Protein AF-A0A914VS41-F1 (afdb_monomer_lite)

Secondary structure (DSSP, 8-state):
-----------------------TTBTTTBEEEEESTT--TTTT-SEEEEEEEEETTEEEEEEEEEPPSS--SEEEEEEEEESSSSSSSEEEEEEEEE--TTSSSPPPEEEEEEEETTTEEEE----HHHHHHHEEEEEEEEETTEEEEEEEEESS-SS--TT---SSS-BEEEEEEEEEETTEEPPPP--TTSTTSPEEBSS-B-GGGGGGS-----B-------PPPPPPP-------PPPPPP---------PPPPPPPPPPP-----------------------------------HHHHHHHHHHHTT-

Organism: NCBI:txid2011161

InterPro domains:
  IPR005018 DOMON domain [PF03351] (45-178)
  IPR005018 DOMON domain [PS50836] (45-178)
  IPR042789 DOMON domain-containing protein FRRS1L [PTHR46902] (19-201)

pLDDT: mean 72.4, std 24.64, range [29.34, 98.62]

Structure (mmCIF, N/CA/C/O backbone):
data_AF-A0A914VS41-F1
#
_entry.id   AF-A0A914VS41-F1
#
loop_
_atom_site.group_PDB
_atom_site.id
_atom_site.type_symbol
_atom_site.label_atom_id
_atom_site.label_alt_id
_atom_site.label_comp_id
_atom_site.label_asym_id
_atom_site.label_entity_id
_atom_site.label_seq_id
_atom_site.pdbx_PDB_ins_code
_atom_site.Cartn_x
_atom_site.Cartn_y
_atom_site.Cartn_z
_atom_site.occupancy
_atom_site.B_iso_or_equiv
_atom_site.auth_seq_id
_atom_site.auth_comp_id
_atom_site.auth_asym_id
_atom_site.auth_atom_id
_atom_site.pdbx_PDB_model_num
ATOM 1 N N . MET A 1 1 ? 54.607 -7.786 30.847 1.00 42.12 1 MET A N 1
ATOM 2 C CA . MET A 1 1 ? 53.584 -8.618 30.174 1.00 42.12 1 MET A CA 1
ATOM 3 C C . MET A 1 1 ? 52.226 -7.984 30.436 1.00 42.12 1 MET A C 1
ATOM 5 O O . MET A 1 1 ? 51.576 -8.317 31.411 1.00 42.12 1 MET A O 1
ATOM 9 N N . TRP A 1 2 ? 51.859 -6.990 29.626 1.00 44.28 2 TRP A N 1
ATOM 10 C CA . TRP A 1 2 ? 50.607 -6.241 29.743 1.00 44.28 2 TRP A CA 1
ATOM 11 C C . TRP A 1 2 ? 49.795 -6.533 28.488 1.00 44.28 2 TRP A C 1
ATOM 13 O O . TRP A 1 2 ? 50.044 -5.976 27.424 1.00 44.28 2 TRP A O 1
ATOM 23 N N . ARG A 1 3 ? 48.921 -7.526 28.577 1.00 49.56 3 ARG A N 1
ATOM 24 C CA . ARG A 1 3 ? 47.961 -7.886 27.535 1.00 49.56 3 ARG A CA 1
ATOM 25 C C . ARG A 1 3 ? 46.796 -8.498 28.273 1.00 49.56 3 ARG A C 1
ATOM 27 O O . ARG A 1 3 ? 47.017 -9.556 28.824 1.00 49.56 3 ARG A O 1
ATOM 34 N N . PHE A 1 4 ? 45.666 -7.807 28.368 1.00 51.28 4 PHE A N 1
ATOM 35 C CA . PHE A 1 4 ? 44.308 -8.361 28.513 1.00 51.28 4 PHE A CA 1
ATOM 36 C C . PHE A 1 4 ? 43.335 -7.224 28.842 1.00 51.28 4 PHE A C 1
ATOM 38 O O . PHE A 1 4 ? 42.762 -7.197 29.916 1.00 51.28 4 PHE A O 1
ATOM 45 N N . LEU A 1 5 ? 43.161 -6.269 27.928 1.00 51.00 5 LEU A N 1
ATOM 46 C CA . LEU A 1 5 ? 41.981 -5.395 27.903 1.00 51.00 5 LEU A CA 1
ATOM 47 C C . LEU A 1 5 ? 41.692 -4.996 26.445 1.00 51.00 5 LEU A C 1
ATOM 49 O O . LEU A 1 5 ? 41.634 -3.824 26.100 1.00 51.00 5 LEU A O 1
ATOM 53 N N . PHE A 1 6 ? 41.532 -5.986 25.561 1.00 48.53 6 PHE A N 1
ATOM 54 C CA . PHE A 1 6 ? 40.744 -5.772 24.346 1.00 48.53 6 PHE A CA 1
ATOM 55 C C . PHE A 1 6 ? 39.286 -5.957 24.753 1.00 48.53 6 PHE A C 1
ATOM 57 O O . PHE A 1 6 ? 38.757 -7.066 24.749 1.00 48.53 6 PHE A O 1
ATOM 64 N N . SER A 1 7 ? 38.700 -4.859 25.233 1.00 54.09 7 SER A N 1
ATOM 65 C CA . SER A 1 7 ? 37.275 -4.752 25.509 1.00 54.09 7 SER A CA 1
ATOM 66 C C . SER A 1 7 ? 36.524 -5.126 24.238 1.00 54.09 7 SER A C 1
ATOM 68 O O . SER A 1 7 ? 36.673 -4.490 23.194 1.00 54.09 7 SER A O 1
ATOM 70 N N . VAL A 1 8 ? 35.775 -6.217 24.331 1.00 53.41 8 VAL A N 1
ATOM 71 C CA . VAL A 1 8 ? 34.863 -6.708 23.310 1.00 53.41 8 VAL A CA 1
ATOM 72 C C . VAL A 1 8 ? 33.742 -5.677 23.195 1.00 53.41 8 VAL A C 1
ATOM 74 O O . VAL A 1 8 ? 32.698 -5.795 23.828 1.00 53.41 8 VAL A O 1
ATOM 77 N N . CYS A 1 9 ? 33.959 -4.641 22.386 1.00 49.84 9 CYS A N 1
ATOM 78 C CA . CYS A 1 9 ? 32.870 -3.878 21.798 1.00 49.84 9 CYS A CA 1
ATOM 79 C C . CYS A 1 9 ? 32.260 -4.778 20.717 1.00 49.84 9 CYS A C 1
ATOM 81 O O . CYS A 1 9 ? 32.518 -4.632 19.524 1.00 49.84 9 CYS A O 1
ATOM 83 N N . ALA A 1 10 ? 31.528 -5.805 21.159 1.00 55.56 10 ALA A N 1
ATOM 84 C CA . ALA A 1 10 ? 30.587 -6.502 20.308 1.00 55.56 10 ALA A CA 1
ATOM 85 C C . ALA A 1 10 ? 29.537 -5.461 19.929 1.00 55.56 10 ALA A C 1
ATOM 87 O O . ALA A 1 10 ? 28.615 -5.175 20.692 1.00 55.56 10 ALA A O 1
ATOM 88 N N . LEU A 1 11 ? 29.758 -4.841 18.773 1.00 52.38 11 LEU A N 1
ATOM 89 C CA . LEU A 1 11 ? 28.773 -4.097 18.018 1.00 52.38 11 LEU A CA 1
ATOM 90 C C . LEU A 1 11 ? 27.556 -5.012 17.846 1.00 52.38 11 LEU A C 1
ATOM 92 O O . LEU A 1 11 ? 27.474 -5.794 16.902 1.00 52.38 11 LEU A O 1
ATOM 96 N N . PHE A 1 12 ? 26.612 -4.928 18.780 1.00 52.25 12 PHE A N 1
ATOM 97 C CA . PHE A 1 12 ? 25.231 -5.295 18.526 1.00 52.25 12 PHE A CA 1
ATOM 98 C C . PHE A 1 12 ? 24.715 -4.275 17.508 1.00 52.25 12 PHE A C 1
ATOM 100 O O . PHE A 1 12 ? 24.044 -3.311 17.868 1.00 52.25 12 PHE A O 1
ATOM 107 N N . LEU A 1 13 ? 25.069 -4.456 16.228 1.00 51.66 13 LEU A N 1
ATOM 108 C CA . LEU A 1 13 ? 24.227 -3.936 15.163 1.00 51.66 13 LEU A CA 1
ATOM 109 C C . LEU A 1 13 ? 22.862 -4.578 15.419 1.00 51.66 13 LEU A C 1
ATOM 111 O O . LEU A 1 13 ? 22.781 -5.812 15.388 1.00 51.66 13 LEU A O 1
ATOM 115 N N . PRO A 1 14 ? 21.804 -3.804 15.721 1.00 45.72 14 PRO A N 1
ATOM 116 C CA . PRO A 1 14 ? 20.478 -4.377 15.693 1.00 45.72 14 PRO A CA 1
ATOM 117 C C . PRO A 1 14 ? 20.311 -4.919 14.278 1.00 45.72 14 PRO A C 1
ATOM 119 O O . PRO A 1 14 ? 20.375 -4.168 13.305 1.00 45.72 14 PRO A O 1
ATOM 122 N N . LEU A 1 15 ? 20.174 -6.241 14.164 1.00 49.25 15 LEU A N 1
ATOM 123 C CA . LEU A 1 15 ? 19.706 -6.864 12.944 1.00 49.25 15 LEU A CA 1
ATOM 124 C C . LEU A 1 15 ? 18.287 -6.332 12.767 1.00 49.25 15 LEU A C 1
ATOM 126 O O . LEU A 1 15 ? 17.335 -6.881 13.320 1.00 49.25 15 LEU A O 1
ATOM 130 N N . VAL A 1 16 ? 18.155 -5.202 12.073 1.00 52.00 16 VAL A N 1
ATOM 131 C CA . VAL A 1 16 ? 16.874 -4.749 11.558 1.00 52.00 16 VAL A CA 1
ATOM 132 C C . VAL A 1 16 ? 16.527 -5.795 10.518 1.00 52.00 16 VAL A C 1
ATOM 134 O O . VAL A 1 16 ? 16.942 -5.714 9.365 1.00 52.00 16 VAL A O 1
ATOM 137 N N . ALA A 1 17 ? 15.872 -6.863 10.969 1.00 49.84 17 ALA A N 1
ATOM 138 C CA . ALA A 1 17 ? 15.311 -7.844 10.076 1.00 49.84 17 ALA A CA 1
ATOM 139 C C . ALA A 1 17 ? 14.349 -7.063 9.187 1.00 49.84 17 ALA A C 1
ATOM 141 O O . ALA A 1 17 ? 13.329 -6.554 9.661 1.00 49.84 17 ALA A O 1
ATOM 142 N N . ALA A 1 18 ? 14.712 -6.917 7.915 1.00 54.12 18 ALA A N 1
ATOM 143 C CA . ALA A 1 18 ? 13.754 -6.577 6.888 1.00 54.12 18 ALA A CA 1
ATOM 144 C C . ALA A 1 18 ? 12.688 -7.673 6.970 1.00 54.12 18 ALA A C 1
ATOM 146 O O . ALA A 1 18 ? 12.932 -8.812 6.576 1.00 54.12 18 ALA A O 1
ATOM 147 N N . GLN A 1 19 ? 11.562 -7.373 7.617 1.00 56.06 19 GLN A N 1
ATOM 148 C CA . GLN A 1 19 ? 10.437 -8.291 7.637 1.00 56.06 19 GLN A CA 1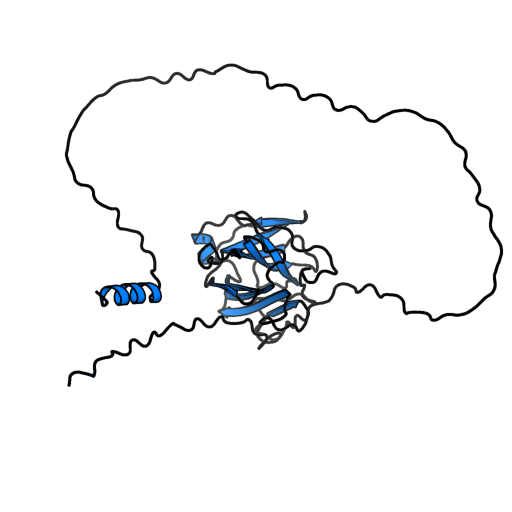
ATOM 149 C C . GLN A 1 19 ? 9.950 -8.376 6.197 1.00 56.06 19 GLN A C 1
ATOM 151 O O . GLN A 1 19 ? 9.417 -7.412 5.653 1.00 56.06 19 GLN A O 1
ATOM 156 N N . SER A 1 20 ? 10.230 -9.507 5.560 1.00 66.31 20 SER A N 1
ATOM 157 C CA . SER A 1 20 ? 9.651 -9.855 4.275 1.00 66.31 20 SER A CA 1
ATOM 158 C C . SER A 1 20 ? 8.162 -10.105 4.480 1.00 66.31 20 SER A C 1
ATOM 160 O O . SER A 1 20 ? 7.802 -10.855 5.397 1.00 66.31 20 SER A O 1
ATOM 162 N N . LEU A 1 21 ? 7.318 -9.546 3.607 1.00 83.81 21 LEU A N 1
ATOM 163 C CA . LEU A 1 21 ? 5.930 -9.995 3.479 1.00 83.81 21 LEU A CA 1
ATOM 164 C C . LEU A 1 21 ? 5.915 -11.527 3.425 1.00 83.81 21 LEU A C 1
ATOM 166 O O . LEU A 1 21 ? 6.733 -12.137 2.740 1.00 83.81 21 LEU A O 1
ATOM 170 N N . ASN A 1 22 ? 4.987 -12.156 4.137 1.00 83.00 22 ASN A N 1
ATOM 171 C CA . ASN A 1 22 ? 4.812 -13.604 4.097 1.00 83.00 22 ASN A CA 1
ATOM 172 C C . ASN A 1 22 ? 3.333 -13.935 3.902 1.00 83.00 22 ASN A C 1
ATOM 174 O O . ASN A 1 22 ? 2.451 -13.352 4.537 1.00 83.00 22 ASN A O 1
ATOM 178 N N . GLN A 1 23 ? 3.092 -14.922 3.046 1.00 87.00 23 GLN A N 1
ATOM 179 C CA . GLN A 1 23 ? 1.784 -15.443 2.668 1.00 87.00 23 GLN A CA 1
ATOM 180 C C . GLN A 1 23 ? 1.113 -16.314 3.748 1.00 87.00 23 GLN A C 1
ATOM 182 O O . GLN A 1 23 ? -0.028 -16.750 3.602 1.00 87.00 23 GLN A O 1
ATOM 187 N N . THR A 1 24 ? 1.801 -16.593 4.853 1.00 89.81 24 THR A N 1
ATOM 188 C CA . THR A 1 24 ? 1.264 -17.399 5.953 1.00 89.81 24 THR A CA 1
ATOM 189 C C . THR A 1 24 ? 0.025 -16.722 6.544 1.00 89.81 24 THR A C 1
ATOM 191 O O . THR A 1 24 ? 0.104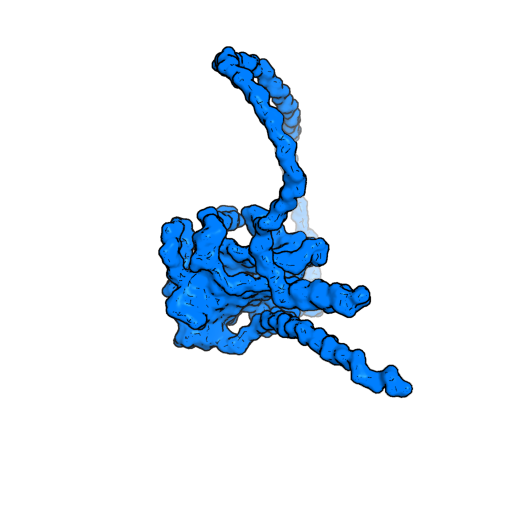 -15.609 7.069 1.00 89.81 24 THR A O 1
ATOM 194 N N . GLY A 1 25 ? -1.116 -17.413 6.466 1.00 90.00 25 GLY A N 1
ATOM 195 C CA . GLY A 1 25 ? -2.418 -16.913 6.918 1.00 90.00 25 GLY A CA 1
ATOM 196 C C . GLY A 1 25 ? -3.296 -16.301 5.819 1.00 90.00 25 GLY A C 1
ATOM 197 O O . GLY A 1 25 ? -4.454 -15.988 6.101 1.00 90.00 25 GLY A O 1
ATOM 198 N N . CYS A 1 26 ? -2.808 -16.170 4.579 1.00 91.31 26 CYS A N 1
ATOM 199 C CA . CYS A 1 26 ? -3.620 -15.690 3.457 1.00 91.31 26 CYS A CA 1
ATOM 200 C C . CYS A 1 26 ? -4.890 -16.530 3.267 1.00 91.31 26 CYS A C 1
ATOM 202 O O . CYS A 1 26 ? -4.855 -17.760 3.340 1.00 91.31 26 CYS A O 1
ATOM 204 N N . GLY A 1 27 ? -6.019 -15.853 3.051 1.00 86.44 27 GLY A N 1
ATOM 205 C CA . GLY A 1 27 ? -7.333 -16.476 2.870 1.00 86.44 27 GLY A CA 1
ATOM 206 C C . GLY A 1 27 ? -8.019 -16.931 4.160 1.00 86.44 27 GLY A C 1
ATOM 207 O O . GLY A 1 27 ? -9.180 -17.322 4.111 1.00 86.44 27 GLY A O 1
ATOM 208 N N . ASN A 1 28 ? -7.332 -16.864 5.306 1.00 88.00 28 ASN A N 1
ATOM 209 C CA . ASN A 1 28 ? -7.861 -17.314 6.596 1.00 88.00 28 ASN A CA 1
ATOM 210 C C . ASN A 1 28 ? -7.839 -16.212 7.650 1.00 88.00 28 ASN A C 1
ATOM 212 O O . ASN A 1 28 ? -8.879 -15.877 8.203 1.00 88.00 28 ASN A O 1
ATOM 216 N N . THR A 1 29 ? -6.646 -15.691 7.941 1.00 89.44 29 THR A N 1
ATOM 217 C CA . THR A 1 29 ? -6.418 -14.631 8.931 1.00 89.44 29 THR A CA 1
ATOM 218 C C . THR A 1 29 ? -5.915 -13.340 8.300 1.00 89.44 29 THR A C 1
ATOM 220 O O . THR A 1 29 ? -5.976 -12.293 8.937 1.00 89.44 29 THR A O 1
ATOM 223 N N . LYS A 1 30 ? -5.439 -13.403 7.050 1.00 93.19 30 LYS A N 1
ATOM 224 C CA . LYS A 1 30 ? -4.919 -12.270 6.284 1.00 93.19 30 LYS A CA 1
ATOM 225 C C . LYS A 1 30 ? -5.579 -12.167 4.918 1.00 93.19 30 LYS A C 1
ATOM 227 O O . LYS A 1 30 ? -5.818 -13.178 4.251 1.00 93.19 30 LYS A O 1
ATOM 232 N N . GLY A 1 31 ? -5.825 -10.934 4.498 1.00 94.12 31 GLY A N 1
ATOM 233 C CA . GLY A 1 31 ? -6.180 -10.598 3.130 1.00 94.12 31 GLY A CA 1
ATOM 234 C C . GLY A 1 31 ? -4.899 -10.443 2.344 1.00 94.12 31 GLY A C 1
ATOM 235 O O . GLY A 1 31 ? -3.947 -9.843 2.837 1.00 94.12 31 GLY A O 1
ATOM 236 N N . CYS A 1 32 ? -4.844 -11.036 1.161 1.00 95.31 32 CYS A N 1
ATOM 237 C CA . CYS A 1 32 ? -3.629 -11.050 0.368 1.00 95.31 32 CYS A CA 1
ATOM 238 C C . CYS A 1 32 ? -3.961 -10.854 -1.096 1.00 95.31 32 CYS A C 1
ATOM 240 O O . CYS A 1 32 ? -4.902 -11.458 -1.602 1.00 95.31 32 CYS A O 1
ATOM 242 N N . LEU A 1 33 ? -3.165 -10.042 -1.773 1.00 96.25 33 LEU A N 1
ATOM 243 C CA . LEU A 1 33 ? -3.252 -9.837 -3.204 1.00 96.25 33 LEU A CA 1
ATOM 244 C C . LEU A 1 33 ? -1.837 -9.750 -3.759 1.00 96.25 33 LEU A C 1
ATOM 246 O O . LEU A 1 33 ? -1.057 -8.898 -3.346 1.00 96.25 33 LEU A O 1
ATOM 250 N N . PHE A 1 34 ? -1.512 -10.640 -4.688 1.00 95.31 34 PHE A N 1
ATOM 251 C CA . PHE A 1 34 ? -0.179 -10.753 -5.264 1.00 95.31 34 PHE A CA 1
ATOM 252 C C . PHE A 1 34 ? -0.256 -10.823 -6.780 1.00 95.31 34 PHE A C 1
ATOM 254 O O . PHE A 1 34 ? -1.181 -11.427 -7.334 1.00 95.31 34 PHE A O 1
ATOM 261 N N . LYS A 1 35 ? 0.739 -10.234 -7.439 1.00 95.06 35 LYS A N 1
ATOM 262 C CA . LYS A 1 35 ? 0.935 -10.352 -8.877 1.00 95.06 35 LYS A CA 1
ATOM 263 C C . LYS A 1 35 ? 2.401 -10.656 -9.202 1.00 95.06 35 LYS A C 1
ATOM 265 O O . LYS A 1 35 ? 3.258 -9.897 -8.750 1.00 95.06 35 LYS A O 1
ATOM 270 N N . PRO A 1 36 ? 2.689 -11.693 -10.014 1.00 94.81 36 PRO A N 1
ATOM 271 C CA . PRO A 1 36 ? 1.740 -12.693 -10.525 1.00 94.81 36 PRO A CA 1
ATOM 272 C C . PRO A 1 36 ? 1.120 -13.539 -9.401 1.00 94.81 36 PRO A C 1
ATOM 274 O O . PRO A 1 36 ? 1.592 -13.542 -8.271 1.00 94.81 36 PRO A O 1
ATOM 277 N N . ILE A 1 37 ? 0.018 -14.232 -9.677 1.00 90.06 37 ILE A N 1
ATOM 278 C CA . ILE A 1 37 ? -0.625 -15.076 -8.660 1.00 90.06 37 ILE A CA 1
ATOM 279 C C . ILE A 1 37 ? 0.361 -16.169 -8.232 1.00 90.06 37 ILE A C 1
ATOM 281 O O . ILE A 1 37 ? 0.940 -16.846 -9.076 1.00 90.06 37 ILE A O 1
ATOM 285 N N . GLY A 1 38 ? 0.537 -16.349 -6.922 1.00 88.25 38 GLY A N 1
ATOM 286 C CA . GLY A 1 38 ? 1.422 -17.379 -6.368 1.00 88.25 38 GLY A CA 1
ATOM 287 C C . GLY A 1 38 ? 2.911 -17.021 -6.346 1.00 88.25 38 GLY A C 1
ATOM 288 O O . GLY A 1 38 ? 3.703 -17.866 -5.941 1.00 88.25 38 GLY A O 1
ATOM 289 N N . CYS A 1 39 ? 3.288 -15.799 -6.732 1.00 93.56 39 CYS A N 1
ATOM 290 C CA . CYS A 1 39 ? 4.649 -15.299 -6.535 1.00 93.56 39 CYS A CA 1
ATOM 291 C C . CYS A 1 39 ? 5.031 -15.274 -5.047 1.00 93.56 39 CYS A C 1
ATOM 293 O O . CYS A 1 39 ? 4.178 -15.104 -4.174 1.00 93.56 39 CYS A O 1
ATOM 295 N N . ASP A 1 40 ? 6.316 -15.407 -4.758 1.00 92.44 40 ASP A N 1
ATOM 296 C CA . ASP A 1 40 ? 6.929 -15.117 -3.476 1.00 92.44 40 ASP A CA 1
ATOM 297 C C . ASP A 1 40 ? 7.187 -13.597 -3.337 1.00 92.44 40 ASP A C 1
ATOM 299 O O . ASP A 1 40 ? 7.977 -13.003 -4.085 1.00 92.44 40 ASP A O 1
ATOM 303 N N . PRO A 1 41 ? 6.557 -12.926 -2.354 1.00 90.62 41 PRO A N 1
ATOM 304 C CA . PRO A 1 41 ? 6.722 -11.488 -2.145 1.00 90.62 41 PRO A CA 1
ATOM 305 C C . PRO A 1 41 ? 8.156 -11.067 -1.809 1.00 90.62 41 PRO A C 1
ATOM 307 O O . PRO A 1 41 ? 8.504 -9.903 -2.014 1.00 90.62 41 PRO A O 1
ATOM 310 N N . ALA A 1 42 ? 8.998 -11.980 -1.321 1.00 87.94 42 ALA A N 1
ATOM 311 C CA . ALA A 1 42 ? 10.399 -11.687 -1.052 1.00 87.94 42 ALA A CA 1
ATOM 312 C C . ALA A 1 42 ? 11.259 -11.664 -2.325 1.00 87.94 42 ALA A C 1
ATOM 314 O O . ALA A 1 42 ? 12.328 -11.047 -2.317 1.00 87.94 42 ALA A O 1
ATOM 315 N N . THR A 1 43 ? 10.827 -12.323 -3.405 1.00 89.00 43 THR A N 1
ATOM 316 C CA . THR A 1 43 ? 11.698 -12.601 -4.554 1.00 89.00 43 THR A CA 1
ATOM 317 C C . THR A 1 43 ? 11.100 -12.179 -5.891 1.00 89.00 43 THR A C 1
ATOM 319 O O . THR A 1 43 ? 11.722 -11.362 -6.572 1.00 89.00 43 THR A O 1
ATOM 322 N N . ASP A 1 44 ? 9.893 -12.602 -6.264 1.00 92.00 44 ASP A N 1
ATOM 323 C CA . ASP A 1 44 ? 9.404 -12.519 -7.654 1.00 92.00 44 ASP A CA 1
ATOM 324 C C . ASP A 1 44 ? 8.029 -11.840 -7.852 1.00 92.00 44 ASP A C 1
ATOM 326 O O . ASP A 1 44 ? 7.608 -11.647 -8.992 1.00 92.00 44 ASP A O 1
ATOM 330 N N . CYS A 1 45 ? 7.354 -11.359 -6.801 1.00 95.31 45 CYS A N 1
ATOM 331 C CA . CYS A 1 45 ? 6.148 -10.534 -6.981 1.00 95.31 45 CYS A CA 1
ATOM 332 C C . CYS A 1 45 ? 6.440 -9.163 -7.610 1.00 95.31 45 CYS A C 1
ATOM 334 O O . CYS A 1 45 ? 7.229 -8.391 -7.070 1.00 95.31 45 CYS A O 1
ATOM 336 N N . THR A 1 46 ? 5.746 -8.783 -8.679 1.00 96.69 46 THR A N 1
ATOM 337 C CA . THR A 1 46 ? 5.786 -7.406 -9.193 1.00 96.69 46 THR A CA 1
ATOM 338 C C . THR A 1 46 ? 5.116 -6.433 -8.227 1.00 96.69 46 THR A C 1
ATOM 340 O O . THR A 1 46 ? 5.665 -5.370 -7.952 1.00 96.69 46 THR A O 1
ATOM 343 N N . VAL A 1 47 ? 3.969 -6.811 -7.662 1.00 97.75 47 VAL A N 1
ATOM 344 C CA . VAL A 1 47 ? 3.311 -6.085 -6.568 1.00 97.75 47 VAL A CA 1
ATOM 345 C C . VAL A 1 47 ? 2.622 -7.078 -5.636 1.00 97.75 47 VAL A C 1
ATOM 347 O O . VAL A 1 47 ? 2.086 -8.097 -6.077 1.00 97.75 47 VAL A O 1
ATOM 350 N N . GLY A 1 48 ? 2.658 -6.801 -4.339 1.00 96.94 48 GLY A N 1
ATOM 351 C CA . GLY A 1 48 ? 2.037 -7.620 -3.311 1.00 96.94 48 GLY A CA 1
ATOM 352 C C . GLY A 1 48 ? 1.513 -6.766 -2.173 1.00 96.94 48 GLY A C 1
ATOM 353 O O . GLY A 1 48 ? 2.182 -5.825 -1.753 1.00 96.94 48 GLY A O 1
ATOM 354 N N . VAL A 1 49 ? 0.333 -7.109 -1.670 1.00 97.44 49 VAL A N 1
ATOM 355 C CA . VAL A 1 49 ? -0.296 -6.469 -0.517 1.00 97.44 49 VAL A CA 1
ATOM 356 C C . VAL A 1 49 ? -0.838 -7.544 0.411 1.00 97.44 49 VAL A C 1
ATOM 358 O O . VAL A 1 49 ? -1.494 -8.490 -0.027 1.00 97.44 49 VAL A O 1
ATOM 361 N N . VAL A 1 50 ? -0.562 -7.390 1.698 1.00 96.50 50 VAL A N 1
ATOM 362 C CA . VAL A 1 50 ? -1.065 -8.227 2.781 1.00 96.50 50 VAL A CA 1
ATOM 363 C C . VAL A 1 50 ? -1.696 -7.314 3.817 1.00 96.50 50 VAL A C 1
ATOM 365 O O . VAL A 1 50 ? -1.089 -6.325 4.214 1.00 96.50 50 VAL A O 1
ATOM 368 N N . PHE A 1 51 ? -2.900 -7.642 4.271 1.00 96.00 51 PHE A N 1
ATOM 369 C CA . PHE A 1 51 ? -3.588 -6.876 5.302 1.00 96.00 51 PHE A CA 1
ATOM 370 C C . PHE A 1 51 ? -4.248 -7.771 6.345 1.00 96.00 51 PHE A C 1
ATOM 372 O O . PHE A 1 51 ? -4.737 -8.862 6.044 1.00 96.00 51 PHE A O 1
ATOM 379 N N . THR A 1 52 ? -4.248 -7.321 7.594 1.00 94.94 52 THR A N 1
ATOM 380 C CA . THR A 1 52 ? -4.825 -8.051 8.726 1.00 94.94 52 THR A CA 1
ATOM 381 C C . THR A 1 52 ? -5.350 -7.086 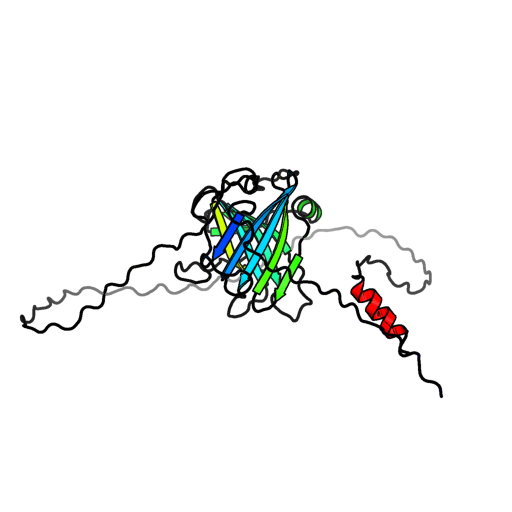9.773 1.00 94.94 52 THR A C 1
ATOM 383 O O . THR A 1 52 ? -4.808 -6.002 9.971 1.00 94.94 52 THR A O 1
ATOM 386 N N . VAL A 1 53 ? -6.391 -7.496 10.488 1.00 94.19 53 VAL A N 1
ATOM 387 C CA . VAL A 1 53 ? -6.897 -6.743 11.638 1.00 94.19 53 VAL A CA 1
ATOM 388 C C . VAL A 1 53 ? -6.011 -7.046 12.846 1.00 94.19 53 VAL A C 1
ATOM 390 O O . VAL A 1 53 ? -5.776 -8.217 13.148 1.00 94.19 53 VAL A O 1
ATOM 393 N N . THR A 1 54 ? -5.502 -6.016 13.526 1.00 85.25 54 THR A N 1
ATOM 394 C CA . THR A 1 54 ? -4.639 -6.171 14.720 1.00 85.25 54 THR A CA 1
ATOM 395 C C . THR A 1 54 ? -5.302 -5.740 16.024 1.00 85.25 54 THR A C 1
ATOM 397 O O . THR A 1 54 ? -4.919 -6.208 17.095 1.00 85.25 54 THR A O 1
ATOM 400 N N . SER A 1 55 ? -6.338 -4.907 15.947 1.00 81.19 55 SER A N 1
ATOM 401 C CA . SER A 1 55 ? -7.269 -4.597 17.038 1.00 81.19 55 SER A CA 1
ATOM 402 C C . SER A 1 55 ? -8.608 -4.133 16.451 1.00 81.19 55 SER A C 1
ATOM 404 O O . SER A 1 55 ? -8.695 -3.920 15.245 1.00 81.19 55 SER A O 1
ATOM 406 N N . ASP A 1 56 ? -9.614 -3.863 17.288 1.00 81.31 56 ASP A N 1
ATOM 407 C CA . ASP A 1 56 ? -11.005 -3.599 16.865 1.00 81.31 56 ASP A CA 1
ATOM 408 C C . ASP A 1 56 ? -11.203 -2.520 15.776 1.00 81.31 56 ASP A C 1
ATOM 410 O O . ASP A 1 56 ? -12.209 -2.547 15.076 1.00 81.31 56 ASP A O 1
ATOM 414 N N . ASN A 1 57 ? -10.264 -1.580 15.602 1.00 92.56 57 ASN A N 1
ATOM 415 C CA . ASN A 1 57 ? -10.362 -0.505 14.608 1.00 92.56 57 ASN A CA 1
ATOM 416 C C . ASN A 1 57 ? -9.077 -0.262 13.792 1.00 92.56 57 ASN A C 1
ATOM 418 O O . ASN A 1 57 ? -8.918 0.814 13.218 1.00 92.56 57 ASN A O 1
ATOM 422 N N . TRP A 1 58 ? -8.132 -1.205 13.761 1.00 95.56 58 TRP A N 1
ATOM 423 C CA . TRP A 1 58 ? -6.863 -1.020 13.045 1.00 95.56 58 TRP A CA 1
ATOM 424 C C . TRP A 1 58 ? -6.596 -2.158 12.066 1.00 95.56 58 TRP A C 1
ATOM 426 O O . TRP A 1 58 ? -6.658 -3.336 12.426 1.00 95.56 58 TRP A O 1
ATOM 436 N N . LEU A 1 59 ? -6.271 -1.765 10.837 1.00 96.19 59 LEU A N 1
ATOM 437 C CA . LEU A 1 59 ? -5.843 -2.631 9.756 1.00 96.19 59 LEU A CA 1
ATOM 438 C C . LEU A 1 59 ? -4.342 -2.434 9.540 1.00 96.19 59 LEU A C 1
ATOM 440 O O . LEU A 1 59 ? -3.914 -1.357 9.123 1.00 96.19 59 LEU A O 1
ATOM 444 N N . ASP A 1 60 ? -3.548 -3.460 9.823 1.00 96.25 60 ASP A N 1
ATOM 445 C CA . ASP A 1 60 ? -2.139 -3.477 9.444 1.00 96.25 60 ASP A CA 1
ATOM 446 C C . ASP A 1 60 ? -2.039 -3.876 7.978 1.00 96.25 60 ASP A C 1
ATOM 448 O O . ASP A 1 60 ? -2.635 -4.871 7.560 1.00 96.25 60 ASP A O 1
ATOM 452 N N . ILE A 1 61 ? -1.297 -3.084 7.210 1.00 97.44 61 ILE A N 1
ATOM 453 C CA . ILE A 1 61 ? -1.077 -3.257 5.780 1.00 97.44 61 ILE A CA 1
ATOM 454 C C . ILE A 1 61 ? 0.429 -3.335 5.549 1.00 97.44 61 ILE A C 1
ATOM 456 O O . ILE A 1 61 ? 1.189 -2.461 5.967 1.00 97.44 61 ILE A O 1
ATOM 460 N N . GLU A 1 62 ? 0.852 -4.378 4.850 1.00 96.81 62 GLU A N 1
ATOM 461 C CA . GLU A 1 62 ? 2.212 -4.569 4.372 1.00 96.81 62 GLU A CA 1
ATOM 462 C C . GLU A 1 62 ? 2.177 -4.703 2.848 1.00 96.81 62 GLU A C 1
ATOM 464 O O . GLU A 1 62 ? 1.345 -5.420 2.292 1.00 96.81 62 GLU A O 1
ATOM 469 N N . MET A 1 63 ? 3.079 -4.016 2.157 1.00 97.56 63 MET A N 1
ATOM 470 C CA . MET A 1 63 ? 3.142 -3.975 0.703 1.00 97.56 63 MET A CA 1
ATOM 471 C C . MET A 1 63 ? 4.573 -4.142 0.208 1.00 97.56 63 MET A C 1
ATOM 473 O O . MET A 1 63 ? 5.522 -3.660 0.830 1.00 97.56 63 MET A O 1
ATOM 477 N N . THR A 1 64 ? 4.721 -4.781 -0.946 1.00 96.88 64 THR A N 1
ATOM 478 C CA . THR A 1 64 ? 5.986 -4.894 -1.673 1.00 96.88 64 THR A CA 1
ATOM 479 C C . THR A 1 64 ? 5.762 -4.639 -3.154 1.00 96.88 64 THR A C 1
ATOM 481 O O . THR A 1 64 ? 4.706 -4.975 -3.695 1.00 96.88 64 THR A O 1
ATOM 484 N N . ALA A 1 65 ? 6.750 -4.058 -3.820 1.00 97.00 65 ALA A N 1
ATOM 485 C CA . ALA A 1 65 ? 6.770 -3.958 -5.268 1.00 97.00 65 ALA A CA 1
ATOM 486 C C . ALA A 1 65 ? 8.192 -4.091 -5.802 1.00 97.00 65 ALA A C 1
ATOM 488 O O . ALA A 1 65 ? 9.163 -3.696 -5.151 1.00 97.00 65 ALA A O 1
ATOM 489 N N . GLN A 1 66 ? 8.307 -4.640 -7.006 1.00 96.06 66 GLN A N 1
ATOM 490 C CA . GLN A 1 66 ? 9.550 -4.624 -7.763 1.00 96.06 66 GLN A CA 1
ATOM 491 C C . GLN A 1 66 ? 9.915 -3.177 -8.117 1.00 96.06 66 GLN A C 1
ATOM 493 O O . GLN A 1 66 ? 9.038 -2.391 -8.479 1.00 96.06 66 GLN A O 1
ATOM 498 N N . GLN A 1 67 ? 11.197 -2.821 -8.019 1.00 94.50 67 GLN A N 1
ATOM 499 C CA . GLN A 1 67 ? 11.665 -1.516 -8.478 1.00 94.50 67 GLN A CA 1
ATOM 500 C C . GLN A 1 67 ? 11.406 -1.337 -9.976 1.00 94.50 67 GLN A C 1
ATOM 502 O O . GLN A 1 67 ? 11.543 -2.281 -10.757 1.00 94.50 67 GLN A O 1
ATOM 507 N N . LEU A 1 68 ? 11.002 -0.129 -10.365 1.00 94.56 68 LEU A N 1
ATOM 508 C CA . LEU A 1 68 ? 10.795 0.189 -11.774 1.00 94.56 68 LEU A CA 1
ATOM 509 C C . LEU A 1 68 ? 12.117 0.223 -12.533 1.00 94.56 68 LEU A C 1
ATOM 511 O O . LEU A 1 68 ? 13.133 0.677 -12.012 1.00 94.56 68 LEU A O 1
ATOM 515 N N . GLU A 1 69 ? 12.052 -0.198 -13.794 1.00 91.06 69 GLU A N 1
ATOM 516 C CA . GLU A 1 69 ? 13.148 -0.089 -14.747 1.00 91.06 69 GLU A CA 1
ATOM 517 C C . GLU A 1 69 ? 12.667 0.670 -15.997 1.00 91.06 69 GLU A C 1
ATOM 519 O O . GLU A 1 69 ? 11.715 0.222 -16.646 1.00 91.06 69 GLU A O 1
ATOM 524 N N . PRO A 1 70 ? 13.288 1.812 -16.353 1.00 91.56 70 PRO A N 1
ATOM 525 C CA . PRO A 1 70 ? 14.434 2.433 -15.682 1.00 91.56 70 PRO A CA 1
ATOM 526 C C . PRO A 1 70 ? 14.096 2.959 -14.278 1.00 91.56 70 PRO A C 1
ATOM 528 O O . PRO A 1 70 ? 12.949 3.314 -13.999 1.00 91.56 70 PRO A O 1
ATOM 531 N N . ALA A 1 71 ? 15.115 3.028 -13.417 1.00 89.56 71 ALA A N 1
ATOM 532 C CA . ALA A 1 71 ? 14.981 3.561 -12.066 1.00 89.56 71 ALA A CA 1
ATOM 533 C C . ALA A 1 71 ? 14.398 4.986 -12.065 1.00 89.56 71 ALA A C 1
ATOM 535 O O . ALA A 1 71 ? 14.758 5.833 -12.885 1.00 89.56 71 ALA A O 1
ATOM 536 N N . VAL A 1 72 ? 13.505 5.237 -11.109 1.00 92.38 72 VAL A N 1
ATOM 537 C CA . VAL A 1 72 ? 12.861 6.535 -10.866 1.00 92.38 72 VAL A CA 1
ATOM 538 C C . VAL A 1 72 ? 13.325 7.110 -9.531 1.00 92.38 72 VAL A C 1
ATOM 540 O O . VAL A 1 72 ? 13.819 6.376 -8.677 1.00 92.38 72 VAL A O 1
ATOM 543 N N . ASP A 1 73 ? 13.139 8.413 -9.321 1.00 91.56 73 ASP A N 1
ATOM 544 C CA . ASP A 1 73 ? 13.546 9.064 -8.070 1.00 91.56 73 ASP A CA 1
ATOM 545 C C . ASP A 1 73 ? 12.646 8.674 -6.890 1.00 91.56 73 ASP A C 1
ATOM 547 O O . ASP A 1 73 ? 13.122 8.484 -5.769 1.00 91.56 73 ASP A O 1
ATOM 551 N N . MET A 1 74 ? 11.345 8.529 -7.152 1.00 93.75 74 MET A N 1
ATOM 552 C CA . MET A 1 74 ? 10.341 8.085 -6.191 1.00 93.75 74 MET A CA 1
ATOM 553 C C . MET A 1 74 ? 9.403 7.078 -6.843 1.00 93.75 74 MET A C 1
ATOM 555 O O . MET A 1 74 ? 8.940 7.275 -7.970 1.00 93.75 74 MET A O 1
ATOM 559 N N . GLN A 1 75 ? 9.074 6.028 -6.103 1.00 96.44 75 GLN A N 1
ATOM 560 C CA . GLN A 1 75 ? 8.145 4.990 -6.523 1.00 96.44 75 GLN A CA 1
ATOM 561 C C . GLN A 1 75 ? 7.066 4.814 -5.456 1.00 96.44 75 GLN A C 1
ATOM 563 O O . GLN A 1 75 ? 7.345 4.901 -4.258 1.00 96.44 75 GLN A O 1
ATOM 568 N N . PHE A 1 76 ? 5.830 4.568 -5.890 1.00 97.81 76 PHE A N 1
ATOM 569 C CA . PHE A 1 76 ? 4.726 4.256 -4.992 1.00 97.81 76 PHE A CA 1
ATOM 570 C C . PHE A 1 76 ? 4.347 2.776 -5.030 1.00 97.81 76 PHE A C 1
ATOM 572 O O . PHE A 1 76 ? 4.509 2.098 -6.047 1.00 97.81 76 PHE A O 1
ATOM 579 N N . ILE A 1 77 ? 3.760 2.305 -3.934 1.00 98.19 77 ILE A N 1
ATOM 580 C CA . ILE A 1 77 ? 2.892 1.125 -3.894 1.00 98.19 77 ILE A CA 1
ATOM 581 C C . ILE A 1 77 ? 1.561 1.580 -3.308 1.00 98.19 77 ILE A C 1
ATOM 583 O O . ILE A 1 77 ? 1.555 2.294 -2.306 1.00 98.19 77 ILE A O 1
ATOM 587 N N . ALA A 1 78 ? 0.449 1.191 -3.917 1.00 98.31 78 ALA A N 1
ATOM 588 C CA . ALA A 1 78 ? -0.876 1.599 -3.476 1.00 98.31 78 ALA A CA 1
ATOM 589 C C . ALA A 1 78 ? -1.814 0.402 -3.340 1.00 98.31 78 ALA A C 1
ATOM 591 O O . ALA A 1 78 ? -1.790 -0.505 -4.177 1.00 98.31 78 ALA A O 1
ATOM 592 N N . ILE A 1 79 ? -2.660 0.447 -2.310 1.00 98.62 79 ILE A N 1
ATOM 593 C CA . ILE A 1 79 ? -3.852 -0.389 -2.169 1.00 98.62 79 ILE A CA 1
ATOM 594 C C . ILE A 1 79 ? -5.083 0.469 -2.479 1.00 98.62 79 ILE A C 1
ATOM 596 O O . ILE A 1 79 ? -5.227 1.568 -1.944 1.00 98.62 79 ILE A O 1
ATOM 600 N N . GLY A 1 80 ? -5.953 -0.024 -3.355 1.00 97.81 80 GLY A N 1
ATOM 601 C CA . GLY A 1 80 ? -7.246 0.583 -3.663 1.00 97.81 80 GLY A CA 1
ATOM 602 C C . GLY A 1 80 ? -8.396 -0.258 -3.119 1.00 97.81 80 GLY A C 1
ATOM 603 O O . GLY A 1 80 ? -8.352 -1.489 -3.179 1.00 97.81 80 GLY A O 1
ATOM 604 N N . PHE A 1 81 ? -9.423 0.414 -2.613 1.00 97.75 81 PHE A N 1
ATOM 605 C CA . PHE A 1 81 ? -10.677 -0.163 -2.146 1.00 97.75 81 PHE A CA 1
ATOM 606 C C . PHE A 1 81 ? -11.786 0.302 -3.085 1.00 97.75 81 PHE A C 1
ATOM 608 O O . PHE A 1 81 ? -12.231 1.448 -3.010 1.00 97.75 81 PHE A O 1
ATOM 615 N N . SER A 1 82 ? -12.204 -0.587 -3.983 1.00 97.00 82 SER A N 1
ATOM 616 C CA . SER A 1 82 ? -13.200 -0.289 -5.008 1.00 97.00 82 SER A CA 1
ATOM 617 C C . SER A 1 82 ? -14.530 -0.971 -4.722 1.00 97.00 82 SER A C 1
ATOM 619 O O . SER A 1 82 ? -14.582 -2.074 -4.176 1.00 97.00 82 SER A O 1
ATOM 621 N N . ARG A 1 83 ? -15.631 -0.327 -5.105 1.00 96.38 83 ARG A N 1
ATOM 622 C CA . ARG A 1 83 ? -16.978 -0.921 -5.035 1.00 96.38 83 ARG A CA 1
ATOM 623 C C . ARG A 1 83 ? -17.300 -1.789 -6.250 1.00 96.38 83 ARG A C 1
ATOM 625 O O . ARG A 1 83 ? -18.318 -2.479 -6.243 1.00 96.38 83 ARG A O 1
ATOM 632 N N . ASP A 1 84 ? -16.447 -1.777 -7.269 1.00 95.69 84 ASP A N 1
ATOM 633 C CA . ASP A 1 84 ? -16.572 -2.618 -8.450 1.00 95.69 84 ASP A CA 1
ATOM 634 C C . ASP A 1 84 ? -15.199 -3.130 -8.927 1.00 95.69 84 ASP A C 1
ATOM 636 O O . ASP A 1 84 ? -14.181 -2.949 -8.270 1.00 95.69 84 ASP A O 1
ATOM 640 N N . ALA A 1 85 ? -15.179 -3.880 -10.028 1.00 94.12 85 ALA A N 1
ATOM 641 C CA . ALA A 1 85 ? -13.972 -4.530 -10.537 1.00 94.12 85 ALA A CA 1
ATOM 642 C C . ALA A 1 85 ? -13.096 -3.619 -11.428 1.00 94.12 85 ALA A C 1
ATOM 644 O O . ALA A 1 85 ? -12.262 -4.126 -12.183 1.00 94.12 85 ALA A O 1
ATOM 645 N N . HIS A 1 86 ? -13.284 -2.299 -11.390 1.00 92.19 86 HIS A N 1
ATOM 646 C CA . HIS A 1 86 ? -12.553 -1.329 -12.202 1.00 92.19 86 HIS A CA 1
ATOM 647 C C . HIS A 1 86 ? -11.863 -0.293 -11.323 1.00 92.19 86 HIS A C 1
ATOM 649 O O . HIS A 1 86 ? -12.352 0.087 -10.269 1.00 92.19 86 HIS A O 1
ATOM 655 N N . MET A 1 87 ? -10.717 0.193 -11.801 1.00 91.12 87 MET A N 1
ATOM 656 C CA . MET A 1 87 ? -10.071 1.345 -11.189 1.00 91.12 87 MET A CA 1
ATOM 657 C C . MET A 1 87 ? -10.754 2.627 -11.676 1.00 91.12 87 MET A C 1
ATOM 659 O O . MET A 1 87 ? -10.723 2.927 -12.875 1.00 91.12 87 MET A O 1
ATOM 663 N N . GLY A 1 88 ? -11.369 3.356 -10.754 1.00 90.31 88 GLY A N 1
ATOM 664 C CA . GLY A 1 88 ? -12.215 4.514 -11.016 1.00 90.31 88 GLY A CA 1
ATOM 665 C C . GLY A 1 88 ? -12.464 5.296 -9.734 1.00 90.31 88 GLY A C 1
ATOM 666 O O . GLY A 1 88 ? -11.533 5.877 -9.194 1.00 90.31 88 GLY A O 1
ATOM 667 N N . ASP A 1 89 ? -13.707 5.326 -9.266 1.00 93.56 89 ASP A N 1
ATOM 668 C CA . ASP A 1 89 ? -14.104 5.992 -8.022 1.00 93.56 89 ASP A CA 1
ATOM 669 C C . ASP A 1 89 ? -13.720 5.145 -6.798 1.00 93.56 89 ASP A C 1
ATOM 671 O O . ASP A 1 89 ? -14.551 4.430 -6.234 1.00 93.56 89 ASP A O 1
ATOM 675 N N . ASP A 1 90 ? -12.448 5.221 -6.399 1.00 95.38 90 ASP A N 1
ATOM 676 C CA . ASP A 1 90 ? -11.858 4.339 -5.386 1.00 95.38 90 ASP A CA 1
ATOM 677 C C . ASP A 1 90 ? -11.182 5.121 -4.258 1.00 95.38 90 ASP A C 1
ATOM 679 O O . ASP A 1 90 ? -10.426 6.070 -4.497 1.00 95.38 90 ASP A O 1
ATOM 683 N N . ALA A 1 91 ? -11.357 4.654 -3.020 1.00 96.38 91 ALA A N 1
ATOM 684 C CA . ALA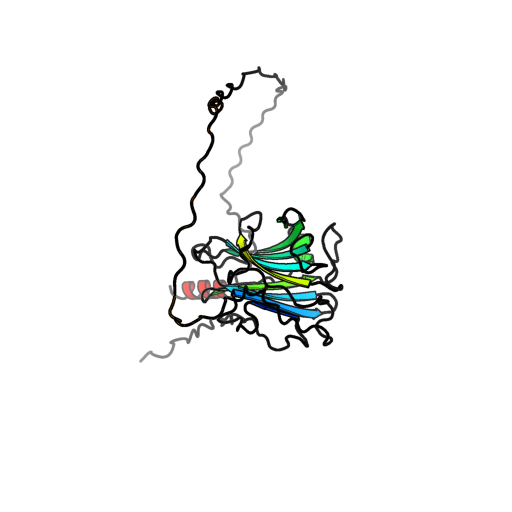 A 1 91 ? -10.485 5.063 -1.924 1.00 96.38 91 ALA A CA 1
ATOM 685 C C . ALA A 1 91 ? -9.127 4.371 -2.054 1.00 96.38 91 ALA A C 1
ATOM 687 O O . ALA A 1 91 ? -9.050 3.157 -2.247 1.00 96.38 91 ALA A O 1
ATOM 688 N N . VAL A 1 92 ? -8.049 5.134 -1.918 1.00 97.50 92 VAL A N 1
ATOM 689 C CA . VAL A 1 92 ? -6.682 4.655 -2.109 1.00 97.50 92 VAL A CA 1
ATOM 690 C C . VAL A 1 92 ? -5.844 4.996 -0.888 1.00 97.50 92 VAL A C 1
ATOM 692 O O . VAL A 1 92 ? -5.939 6.088 -0.327 1.00 97.50 92 VAL A O 1
ATOM 695 N N . THR A 1 93 ? -4.979 4.069 -0.500 1.00 98.00 93 THR A N 1
ATOM 696 C CA . THR A 1 93 ? -3.862 4.369 0.389 1.00 98.00 93 THR A CA 1
ATOM 697 C C . THR A 1 93 ? -2.571 4.095 -0.358 1.00 98.00 93 THR A C 1
ATOM 699 O O . THR A 1 93 ? -2.292 2.961 -0.753 1.00 98.00 93 THR A O 1
ATOM 702 N N . GLU A 1 94 ? -1.783 5.141 -0.567 1.00 97.56 94 GLU A N 1
ATOM 703 C CA . GLU A 1 94 ? -0.514 5.085 -1.285 1.00 97.56 94 GLU A CA 1
ATOM 704 C C . GLU A 1 94 ? 0.656 5.234 -0.318 1.00 97.56 94 GLU A C 1
ATOM 706 O O . GLU A 1 94 ? 0.607 6.022 0.624 1.00 97.56 94 GLU A O 1
ATOM 711 N N . CYS A 1 95 ? 1.726 4.488 -0.568 1.00 97.50 95 CYS A N 1
ATOM 712 C CA . CYS A 1 95 ? 3.000 4.630 0.111 1.00 97.50 95 CYS A CA 1
ATOM 713 C C . CYS A 1 95 ? 4.082 4.984 -0.902 1.00 97.50 95 CYS A C 1
ATOM 715 O O . CYS A 1 95 ? 4.348 4.205 -1.816 1.00 97.50 95 CYS A O 1
ATOM 717 N N . VAL A 1 96 ? 4.699 6.150 -0.731 1.00 96.44 96 VAL A N 1
ATOM 718 C CA . VAL A 1 96 ? 5.738 6.699 -1.602 1.00 96.44 96 VAL A CA 1
ATOM 719 C C . VAL A 1 96 ? 7.091 6.576 -0.916 1.00 96.44 96 VAL A C 1
ATOM 721 O O . VAL A 1 96 ? 7.252 6.982 0.235 1.00 96.44 96 VAL A O 1
ATOM 724 N N . ILE A 1 97 ? 8.068 6.023 -1.630 1.00 93.12 97 ILE A N 1
ATOM 725 C CA . ILE A 1 97 ? 9.440 5.839 -1.153 1.00 93.12 97 ILE A CA 1
ATOM 726 C C . ILE A 1 97 ? 10.392 6.439 -2.185 1.00 93.12 97 ILE A C 1
ATOM 728 O O . ILE A 1 97 ? 10.253 6.182 -3.382 1.00 93.12 97 ILE A O 1
ATOM 732 N N . SER A 1 98 ? 11.378 7.218 -1.730 1.00 90.88 98 SER A N 1
ATOM 733 C CA . SER A 1 98 ? 12.483 7.622 -2.605 1.00 90.88 98 SER A CA 1
ATOM 734 C C . SER A 1 98 ? 13.413 6.435 -2.837 1.00 90.88 98 SER A C 1
ATOM 736 O O . SER A 1 98 ? 13.933 5.828 -1.899 1.00 90.88 98 SER A O 1
ATOM 738 N N . THR A 1 99 ? 13.612 6.112 -4.107 1.00 84.19 99 THR A N 1
ATOM 739 C CA . THR A 1 99 ? 14.377 4.957 -4.588 1.00 84.19 99 THR A CA 1
ATOM 740 C C . THR A 1 99 ? 15.823 5.307 -4.932 1.00 84.19 99 THR A C 1
ATOM 742 O O . THR A 1 99 ? 16.635 4.407 -5.143 1.00 84.19 99 THR A O 1
ATOM 745 N N . ASN A 1 100 ? 16.182 6.594 -4.905 1.00 76.75 100 ASN A N 1
ATOM 746 C CA . ASN A 1 100 ? 17.555 7.054 -5.082 1.00 76.75 100 ASN A CA 1
ATOM 747 C C . ASN A 1 100 ? 18.368 6.956 -3.785 1.00 76.75 100 ASN A C 1
ATOM 749 O O . ASN A 1 100 ? 18.155 7.702 -2.832 1.00 76.75 100 ASN A O 1
ATOM 753 N N . ALA A 1 101 ? 19.384 6.090 -3.798 1.00 56.72 101 ALA A N 1
ATOM 754 C CA . ALA A 1 101 ? 20.273 5.799 -2.668 1.00 56.72 101 ALA A CA 1
ATOM 755 C C . ALA A 1 101 ? 21.171 6.973 -2.203 1.00 56.72 101 ALA A C 1
ATOM 757 O O . ALA A 1 101 ? 21.926 6.823 -1.244 1.00 56.72 101 ALA A O 1
ATOM 758 N N . GLY A 1 102 ? 21.123 8.128 -2.879 1.00 55.81 102 GLY A N 1
ATOM 759 C CA . GLY A 1 102 ? 21.893 9.330 -2.531 1.00 55.81 102 GLY A CA 1
ATOM 760 C C . GLY A 1 102 ? 21.254 10.205 -1.447 1.00 55.81 102 GLY A C 1
ATOM 761 O O . GLY A 1 102 ? 21.932 11.055 -0.873 1.00 55.81 102 GLY A O 1
ATOM 762 N N . VAL A 1 103 ? 19.973 9.989 -1.140 1.00 48.91 103 VAL A N 1
ATOM 763 C CA . VAL A 1 103 ? 19.263 10.631 -0.028 1.00 48.91 103 VAL A CA 1
ATOM 764 C C . VAL A 1 103 ? 19.029 9.539 1.009 1.00 48.91 103 VAL A C 1
ATOM 766 O O . VAL A 1 103 ? 18.451 8.507 0.677 1.00 48.91 103 VAL A O 1
ATOM 769 N N . GLY A 1 104 ? 19.565 9.716 2.224 1.00 49.34 104 GLY A N 1
ATOM 770 C CA . GLY A 1 104 ? 19.549 8.699 3.283 1.00 49.34 104 GLY A CA 1
ATOM 771 C C . GLY A 1 104 ? 18.194 8.002 3.383 1.00 49.34 104 GLY A C 1
ATOM 772 O O . GLY A 1 104 ? 17.187 8.697 3.329 1.00 49.34 104 GLY A O 1
ATOM 773 N N . ALA A 1 105 ? 18.216 6.659 3.449 1.00 51.94 105 ALA A N 1
ATOM 774 C CA . ALA A 1 105 ? 17.070 5.740 3.436 1.00 51.94 105 ALA A CA 1
ATOM 775 C C . ALA A 1 105 ? 15.736 6.467 3.642 1.00 51.94 105 ALA A C 1
ATOM 777 O O . ALA A 1 105 ? 15.371 6.775 4.774 1.00 51.94 105 ALA A O 1
ATOM 778 N N . ALA A 1 106 ? 15.086 6.847 2.541 1.00 59.59 106 ALA A N 1
ATOM 779 C CA . ALA A 1 106 ? 13.982 7.784 2.617 1.00 59.59 106 ALA A CA 1
ATOM 780 C C . ALA A 1 106 ? 12.837 7.164 3.413 1.00 59.59 106 ALA A C 1
ATOM 782 O O . ALA A 1 106 ? 12.281 6.138 3.017 1.00 59.59 106 ALA A O 1
ATOM 783 N N . GLU A 1 107 ? 12.517 7.796 4.539 1.00 80.12 107 GLU A N 1
ATOM 784 C CA . GLU A 1 107 ? 11.334 7.483 5.328 1.00 80.12 107 GLU A CA 1
ATOM 785 C C . GLU A 1 107 ? 10.119 7.457 4.385 1.00 80.12 107 GLU A C 1
ATOM 787 O O . GLU A 1 107 ? 9.867 8.456 3.698 1.00 80.12 107 GLU A O 1
ATOM 792 N N . PRO A 1 108 ? 9.389 6.331 4.284 1.00 91.38 108 PRO A N 1
ATOM 793 C CA . PRO A 1 108 ? 8.207 6.266 3.436 1.00 91.38 108 PRO A CA 1
ATOM 794 C C . PRO A 1 108 ? 7.169 7.293 3.876 1.00 91.38 108 PRO A C 1
ATOM 796 O O . PRO A 1 108 ? 6.961 7.543 5.065 1.00 91.38 108 PRO A O 1
ATOM 799 N N . GLN A 1 109 ? 6.443 7.820 2.902 1.00 93.69 109 GLN A N 1
ATOM 800 C CA . GLN A 1 109 ? 5.318 8.712 3.130 1.00 93.69 109 GLN A CA 1
ATOM 801 C C . GLN A 1 109 ? 4.038 7.998 2.720 1.00 93.69 109 GLN A C 1
ATOM 803 O O . GLN A 1 109 ? 3.918 7.544 1.585 1.00 93.69 109 GLN A O 1
ATOM 808 N N . VAL A 1 110 ? 3.087 7.889 3.647 1.00 96.75 110 VAL A N 1
ATOM 809 C CA . VAL A 1 110 ? 1.793 7.249 3.390 1.00 96.75 110 VAL A CA 1
ATOM 810 C C . VAL A 1 110 ? 0.713 8.316 3.308 1.00 96.75 110 VAL A C 1
ATOM 812 O O . VAL A 1 110 ? 0.589 9.139 4.219 1.00 96.75 110 VAL A O 1
ATOM 815 N N . TYR A 1 111 ? -0.076 8.284 2.240 1.00 96.25 111 TYR A N 1
ATOM 816 C CA . TYR A 1 111 ? -1.177 9.209 2.003 1.00 96.25 111 TYR A CA 1
ATOM 817 C C . TYR A 1 111 ? -2.478 8.445 1.794 1.00 96.25 111 TYR A C 1
ATOM 819 O O . TYR A 1 111 ? -2.504 7.400 1.148 1.00 96.25 111 TYR A O 1
ATOM 827 N N . LEU A 1 112 ? -3.568 9.003 2.319 1.00 96.06 112 LEU A N 1
ATOM 828 C CA . LEU A 1 112 ? -4.907 8.661 1.858 1.00 96.06 112 LEU A CA 1
ATOM 829 C C . LEU A 1 112 ? -5.191 9.512 0.622 1.00 96.06 112 LEU A C 1
ATOM 831 O O . LEU A 1 112 ? -5.011 10.733 0.656 1.00 96.06 112 LEU A O 1
ATOM 835 N N . SER A 1 113 ? -5.609 8.879 -0.460 1.00 95.56 113 SER A N 1
ATOM 836 C CA . SER A 1 113 ? -5.940 9.522 -1.723 1.00 95.56 113 SER A CA 1
ATOM 837 C C . SER A 1 113 ? -7.220 8.930 -2.310 1.00 95.56 113 SER A C 1
ATOM 839 O O . SER A 1 113 ? -7.789 7.967 -1.795 1.00 95.56 113 SER A O 1
ATOM 841 N N . TYR A 1 114 ? -7.733 9.568 -3.352 1.00 95.00 114 TYR A N 1
ATOM 842 C CA . TYR A 1 114 ? -8.959 9.170 -4.024 1.00 95.00 114 TYR A CA 1
ATOM 843 C C . TYR A 1 114 ? -8.728 9.167 -5.530 1.00 95.00 114 TYR A C 1
ATOM 845 O O . TYR A 1 114 ? -8.269 10.171 -6.092 1.00 95.00 114 TYR A O 1
ATOM 853 N N . ASN A 1 115 ? -9.037 8.043 -6.173 1.00 94.00 115 ASN A N 1
ATOM 854 C CA . ASN A 1 115 ? -9.101 7.970 -7.625 1.00 94.00 115 ASN A CA 1
ATOM 855 C C . ASN A 1 115 ? -10.453 8.513 -8.091 1.00 94.00 115 ASN A C 1
ATOM 857 O O . ASN A 1 115 ? -11.484 8.226 -7.492 1.00 94.00 115 ASN A O 1
ATOM 861 N N . LYS A 1 116 ? -10.436 9.311 -9.156 1.00 88.88 116 LYS A N 1
ATOM 862 C CA . LYS A 1 116 ? -11.628 9.882 -9.791 1.00 88.88 116 LYS A CA 1
ATOM 863 C C . LYS A 1 116 ? -11.912 9.175 -11.110 1.00 88.88 116 LYS A C 1
ATOM 865 O O . LYS A 1 116 ? -10.985 8.695 -11.773 1.00 88.88 116 LYS A O 1
ATOM 870 N N . ALA A 1 117 ? -13.169 9.212 -11.546 1.00 80.06 117 ALA A N 1
ATOM 871 C CA . ALA A 1 117 ? -13.613 8.682 -12.837 1.00 80.06 117 ALA A CA 1
ATOM 872 C C . ALA A 1 117 ? -12.755 9.136 -14.043 1.00 80.06 117 ALA A C 1
ATOM 874 O O . ALA A 1 117 ? -12.564 8.372 -14.991 1.00 80.06 117 ALA A O 1
ATOM 875 N N . GLU A 1 118 ? -12.162 10.335 -14.006 1.00 80.81 118 GLU A N 1
ATOM 876 C CA . GLU A 1 118 ? -11.275 10.856 -15.059 1.00 80.81 118 GLU A CA 1
ATOM 877 C C . GLU A 1 118 ? -9.855 10.249 -15.055 1.00 80.81 118 GLU A C 1
ATOM 879 O O . GLU A 1 118 ? -8.963 10.765 -15.729 1.00 80.81 118 GLU A O 1
ATOM 884 N N . LYS A 1 119 ? -9.629 9.140 -14.333 1.00 82.50 119 LYS A N 1
ATOM 885 C CA . LYS A 1 119 ? -8.334 8.436 -14.220 1.00 82.50 119 LYS A CA 1
ATOM 886 C C . LYS A 1 119 ? -7.227 9.296 -13.607 1.00 82.50 119 LYS A C 1
ATOM 888 O O . LYS A 1 119 ? -6.054 9.167 -13.959 1.00 82.50 119 LYS A O 1
ATOM 893 N N . ALA A 1 120 ? -7.610 10.171 -12.684 1.00 88.06 120 ALA A N 1
ATOM 894 C CA . ALA A 1 120 ? -6.702 10.988 -11.892 1.00 88.06 120 ALA A CA 1
ATOM 895 C C . ALA A 1 120 ? -6.767 10.572 -10.421 1.00 88.06 120 ALA A C 1
ATOM 897 O O . ALA A 1 120 ? -7.819 10.161 -9.935 1.00 88.06 120 ALA A O 1
ATOM 898 N N . ASN A 1 121 ? -5.656 10.734 -9.707 1.00 94.19 121 ASN A N 1
ATOM 899 C CA . ASN A 1 121 ? -5.590 10.555 -8.261 1.00 94.19 121 ASN A CA 1
ATOM 900 C C . ASN A 1 121 ? -5.476 11.923 -7.570 1.00 94.19 121 ASN A C 1
ATOM 902 O O . ASN A 1 121 ? -4.864 12.855 -8.096 1.00 94.19 121 ASN A O 1
ATOM 906 N N . THR A 1 122 ? -6.096 12.080 -6.404 1.00 93.75 122 THR A N 1
ATOM 907 C CA . THR A 1 122 ? -5.958 13.280 -5.570 1.00 93.75 122 THR A CA 1
ATOM 908 C C . THR A 1 122 ? -5.770 12.870 -4.115 1.00 93.75 122 THR A C 1
ATOM 910 O O . THR A 1 122 ? -6.605 12.158 -3.562 1.00 93.75 122 THR A O 1
ATOM 913 N N . ARG A 1 123 ? -4.686 13.330 -3.482 1.00 94.12 123 ARG A N 1
ATOM 914 C CA . ARG A 1 123 ? -4.462 13.147 -2.042 1.00 94.12 123 ARG A CA 1
ATOM 915 C C . ARG A 1 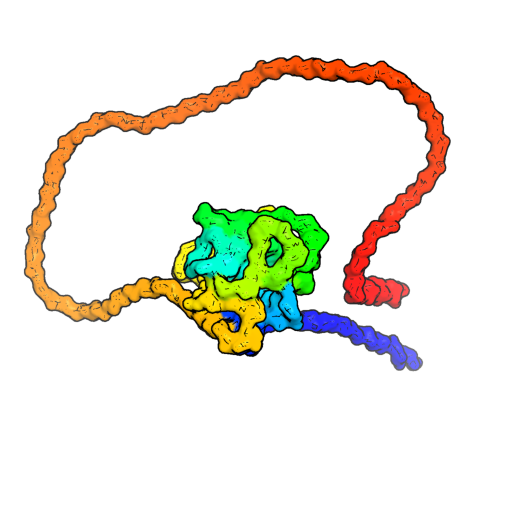123 ? -5.512 13.901 -1.235 1.00 94.12 123 ARG A C 1
ATOM 917 O O . ARG A 1 123 ? -5.961 14.972 -1.632 1.00 94.12 123 ARG A O 1
ATOM 924 N N . LEU A 1 124 ? -5.892 13.344 -0.092 1.00 92.25 124 LEU A N 1
ATOM 925 C CA . LEU A 1 124 ? -6.721 14.058 0.867 1.00 92.25 124 LEU A CA 1
ATOM 926 C C . LEU A 1 124 ? -5.886 15.131 1.570 1.00 92.25 124 LEU A C 1
ATOM 928 O O . LEU A 1 124 ? -4.791 14.856 2.063 1.00 92.25 124 LEU A O 1
ATOM 932 N N . GLU A 1 125 ? -6.441 16.336 1.665 1.00 91.12 125 GLU A N 1
ATOM 933 C CA . GLU A 1 125 ? -5.837 17.456 2.387 1.00 91.12 125 GLU A CA 1
ATOM 934 C C . GLU A 1 125 ? -5.934 17.210 3.900 1.00 91.12 125 GLU A C 1
ATOM 936 O O . GLU A 1 125 ? -6.929 17.531 4.560 1.00 91.12 125 GLU A O 1
ATOM 941 N N . LEU A 1 126 ? -4.906 16.564 4.448 1.00 90.06 126 LEU A N 1
ATOM 942 C CA . LEU A 1 126 ? -4.774 16.227 5.862 1.00 90.06 126 LEU A CA 1
ATOM 943 C C . LEU A 1 126 ? -3.543 16.921 6.436 1.00 90.06 126 LEU A C 1
ATOM 945 O O . LEU A 1 126 ? -2.431 16.743 5.934 1.00 90.06 126 LEU A O 1
ATOM 949 N N . SER A 1 127 ? -3.730 17.646 7.538 1.00 91.00 127 SER A N 1
ATOM 950 C CA . SER A 1 127 ? -2.610 18.069 8.376 1.00 91.00 127 SER A CA 1
ATOM 951 C C . SER A 1 127 ? -1.842 16.850 8.894 1.00 91.00 127 SER A C 1
ATOM 953 O O . SER A 1 127 ? -2.361 15.729 8.947 1.00 91.00 127 SER A O 1
ATOM 955 N N . ASP A 1 128 ? -0.599 17.063 9.318 1.00 89.06 128 ASP A N 1
ATOM 956 C CA . ASP A 1 128 ? 0.229 15.999 9.891 1.00 89.06 128 ASP A CA 1
ATOM 957 C C . ASP A 1 128 ? -0.448 15.317 11.087 1.00 89.06 128 ASP A C 1
ATOM 959 O O . ASP A 1 128 ? -0.315 14.106 11.276 1.00 89.06 128 ASP A O 1
ATOM 963 N N . GLU A 1 129 ? -1.243 16.071 11.841 1.00 90.38 129 GLU A N 1
ATOM 964 C CA . GLU A 1 129 ? -1.891 15.603 13.062 1.00 90.38 129 GLU A CA 1
ATOM 965 C C . GLU A 1 129 ? -3.123 14.760 12.744 1.00 90.38 129 GLU A C 1
ATOM 967 O O . GLU A 1 129 ? -3.309 13.690 13.323 1.00 90.38 129 GLU A O 1
ATOM 972 N N . GLU A 1 130 ? -3.921 15.176 11.760 1.00 91.38 130 GLU A N 1
ATOM 973 C CA . GLU A 1 130 ? -5.022 14.363 11.236 1.00 91.38 130 GLU A CA 1
ATOM 974 C C . GLU A 1 130 ? -4.495 13.062 10.626 1.00 91.38 130 GLU A C 1
ATOM 976 O O . GLU A 1 130 ? -5.034 11.983 10.886 1.00 91.38 130 GLU A O 1
ATOM 981 N N . ARG A 1 131 ? -3.392 13.138 9.874 1.00 91.88 131 ARG A N 1
ATOM 982 C CA . ARG A 1 131 ? -2.771 11.970 9.247 1.00 91.88 131 ARG A CA 1
ATOM 983 C C . ARG A 1 131 ? -2.255 10.969 10.280 1.00 91.88 131 ARG A C 1
ATOM 985 O O . ARG A 1 131 ? -2.533 9.784 10.135 1.00 91.88 131 ARG A O 1
ATOM 992 N N . LYS A 1 132 ? -1.582 11.419 11.346 1.00 91.12 132 LYS A N 1
ATOM 993 C CA . LYS A 1 132 ? -1.085 10.550 12.438 1.00 91.12 132 LYS A CA 1
ATOM 994 C C . LYS A 1 132 ? -2.199 9.849 13.221 1.00 91.12 132 LYS A C 1
ATOM 996 O O . LYS A 1 132 ? -1.965 8.795 13.810 1.00 91.12 132 LYS A O 1
ATOM 1001 N N . VAL A 1 133 ? -3.401 10.426 13.258 1.00 92.50 133 VAL A N 1
ATOM 1002 C CA . VAL A 1 133 ? -4.570 9.785 13.883 1.00 92.50 133 VAL A CA 1
ATOM 1003 C C . VAL A 1 133 ? -5.103 8.646 13.013 1.00 92.50 133 VAL A C 1
ATOM 1005 O O . VAL A 1 133 ? -5.551 7.633 13.551 1.00 92.50 133 VAL A O 1
ATOM 1008 N N . LEU A 1 134 ? -5.036 8.789 11.688 1.00 94.88 134 LEU A N 1
ATOM 1009 C CA . LEU A 1 134 ? -5.573 7.825 10.723 1.00 94.88 134 LEU A CA 1
ATOM 1010 C C . LEU A 1 134 ? -4.564 6.741 10.326 1.00 94.88 134 LEU A C 1
ATOM 1012 O O . LEU A 1 134 ? -4.971 5.614 10.045 1.00 94.88 134 LEU A O 1
ATOM 1016 N N . ILE A 1 135 ? -3.270 7.071 10.305 1.00 95.62 135 ILE A N 1
ATOM 1017 C CA . ILE A 1 135 ? -2.173 6.198 9.878 1.00 95.62 135 ILE A CA 1
ATOM 1018 C C . ILE A 1 135 ? -1.037 6.249 10.906 1.00 95.62 135 ILE A C 1
ATOM 1020 O O . ILE A 1 135 ? -0.591 7.323 11.310 1.00 95.62 135 ILE A O 1
ATOM 1024 N N . LYS A 1 136 ? -0.521 5.083 11.301 1.00 95.12 136 LYS A N 1
ATOM 1025 C CA . LYS A 1 136 ? 0.611 4.944 12.235 1.00 95.12 136 LYS A CA 1
ATOM 1026 C C . LYS A 1 136 ? 1.532 3.791 11.839 1.00 95.12 136 LYS A C 1
ATOM 1028 O O . LYS A 1 136 ? 1.269 3.089 10.869 1.00 95.12 136 LYS A O 1
ATOM 1033 N N . ASN A 1 137 ? 2.596 3.574 12.618 1.00 94.75 137 ASN A N 1
ATOM 1034 C CA . ASN A 1 137 ? 3.534 2.454 12.447 1.00 94.75 137 ASN A CA 1
ATOM 1035 C C . ASN A 1 137 ? 4.153 2.375 11.039 1.00 94.75 137 ASN A C 1
ATOM 1037 O O . ASN A 1 137 ? 4.444 1.289 10.541 1.00 94.75 137 ASN A O 1
ATOM 1041 N N . ILE A 1 138 ? 4.330 3.537 10.409 1.00 94.94 138 ILE A N 1
ATOM 1042 C CA . ILE A 1 138 ? 4.886 3.663 9.068 1.00 94.94 138 ILE A CA 1
ATOM 1043 C C . ILE A 1 138 ? 6.349 3.208 9.096 1.00 94.94 138 ILE A C 1
ATOM 1045 O O . ILE A 1 138 ? 7.135 3.672 9.920 1.00 94.94 138 ILE A O 1
ATOM 1049 N N . ALA A 1 139 ? 6.709 2.289 8.208 1.00 93.50 139 ALA A N 1
ATOM 1050 C CA . ALA A 1 139 ? 8.090 1.897 7.968 1.00 93.50 139 ALA A CA 1
ATOM 1051 C C . ALA A 1 139 ? 8.245 1.378 6.542 1.00 93.50 139 ALA A C 1
ATOM 1053 O O . ALA A 1 139 ? 7.301 0.858 5.949 1.00 93.50 139 ALA A O 1
ATOM 1054 N N . GLY A 1 140 ? 9.446 1.496 5.989 1.00 91.44 140 GLY A N 1
ATOM 1055 C CA . GLY A 1 140 ? 9.695 1.109 4.611 1.00 91.44 140 GLY A CA 1
ATOM 1056 C C . GLY A 1 140 ? 11.163 0.865 4.352 1.00 91.44 140 GLY A C 1
ATOM 1057 O O . GLY A 1 140 ? 12.021 1.160 5.185 1.00 91.44 140 GLY A O 1
ATOM 1058 N N . SER A 1 141 ? 11.443 0.252 3.213 1.00 90.44 141 SER A N 1
ATOM 1059 C CA . SER A 1 141 ? 12.803 -0.062 2.809 1.00 90.44 141 SER A CA 1
ATOM 1060 C C . SER A 1 141 ? 12.914 -0.187 1.303 1.00 90.44 141 SER A C 1
ATOM 1062 O O . SER A 1 141 ? 11.959 -0.540 0.610 1.00 90.44 141 SER A O 1
ATOM 1064 N N . VAL A 1 142 ? 14.125 0.063 0.820 1.00 90.75 142 VAL A N 1
ATOM 1065 C CA . VAL A 1 142 ? 14.543 -0.231 -0.543 1.00 90.75 142 VAL A CA 1
ATOM 1066 C C . VAL A 1 142 ? 15.674 -1.243 -0.445 1.00 90.75 142 VAL A C 1
ATOM 1068 O O . VAL A 1 142 ? 16.750 -0.924 0.059 1.00 90.75 142 VAL A O 1
ATOM 1071 N N . ALA A 1 143 ? 15.419 -2.484 -0.842 1.00 87.50 143 ALA A N 1
ATOM 1072 C CA . ALA A 1 143 ? 16.389 -3.568 -0.729 1.00 87.50 143 ALA A CA 1
ATOM 1073 C C . ALA A 1 143 ? 16.110 -4.651 -1.769 1.00 87.50 143 ALA A C 1
ATOM 1075 O O . ALA A 1 143 ? 14.956 -4.937 -2.075 1.00 87.50 143 ALA A O 1
ATOM 1076 N N . ASN A 1 144 ? 17.168 -5.287 -2.279 1.00 87.50 144 ASN A N 1
ATOM 1077 C CA . ASN A 1 144 ? 17.075 -6.432 -3.192 1.00 87.50 144 ASN A CA 1
ATOM 1078 C C . ASN A 1 144 ? 16.200 -6.172 -4.436 1.00 87.50 144 ASN A C 1
ATOM 1080 O O . ASN A 1 144 ? 15.413 -7.030 -4.826 1.00 87.50 144 ASN A O 1
ATOM 1084 N N . GLY A 1 145 ? 16.305 -4.982 -5.040 1.00 90.88 145 GLY A N 1
ATOM 1085 C CA . GLY A 1 145 ? 15.512 -4.627 -6.224 1.00 90.88 145 GLY A CA 1
ATOM 1086 C C . GLY A 1 145 ? 14.025 -4.400 -5.933 1.00 90.88 145 GLY A C 1
ATOM 1087 O O . GLY A 1 145 ? 13.198 -4.491 -6.841 1.00 90.88 145 GLY A O 1
ATOM 1088 N N . ARG A 1 146 ? 13.659 -4.159 -4.668 1.00 92.56 146 ARG A N 1
ATOM 1089 C CA . ARG A 1 146 ? 12.273 -4.015 -4.212 1.00 92.56 146 ARG A CA 1
ATOM 1090 C C . ARG A 1 146 ? 12.100 -2.817 -3.301 1.00 92.56 146 ARG A C 1
ATOM 1092 O O . ARG A 1 146 ? 13.005 -2.462 -2.542 1.00 92.56 146 ARG A O 1
ATOM 1099 N N . ILE A 1 147 ? 10.898 -2.262 -3.332 1.00 93.75 147 ILE A N 1
ATOM 1100 C CA . ILE A 1 147 ? 10.405 -1.351 -2.309 1.00 93.75 147 ILE A CA 1
ATOM 1101 C C . ILE A 1 147 ? 9.423 -2.092 -1.407 1.00 93.75 147 ILE A C 1
ATOM 1103 O O . ILE A 1 147 ? 8.601 -2.875 -1.881 1.00 93.75 147 ILE A O 1
ATOM 1107 N N . ASN A 1 148 ? 9.521 -1.866 -0.103 1.00 94.44 148 ASN A N 1
ATOM 1108 C CA . ASN A 1 148 ? 8.611 -2.425 0.889 1.00 94.44 148 ASN A CA 1
ATOM 1109 C C . ASN A 1 148 ? 8.057 -1.300 1.746 1.00 94.44 148 ASN A C 1
ATOM 1111 O O . ASN A 1 148 ? 8.793 -0.385 2.115 1.00 94.44 148 ASN A O 1
ATOM 1115 N N . CYS A 1 149 ? 6.783 -1.394 2.096 1.00 95.56 149 CYS A N 1
ATOM 1116 C CA . CYS A 1 149 ? 6.123 -0.434 2.960 1.00 95.56 149 CYS A CA 1
ATOM 1117 C C . CYS A 1 149 ? 5.161 -1.140 3.902 1.00 95.56 149 CYS A C 1
ATOM 1119 O O . CYS A 1 149 ? 4.432 -2.035 3.487 1.00 95.56 149 CYS A O 1
ATOM 1121 N N . ARG A 1 150 ? 5.133 -0.725 5.163 1.00 95.44 150 ARG A N 1
ATOM 1122 C CA . ARG A 1 150 ? 4.133 -1.156 6.133 1.00 95.44 150 ARG A CA 1
ATOM 1123 C C . ARG A 1 150 ? 3.599 0.029 6.909 1.00 95.44 150 ARG A C 1
ATOM 1125 O O . ARG A 1 150 ? 4.334 0.981 7.170 1.00 95.44 150 ARG A O 1
ATOM 1132 N N . PHE A 1 151 ? 2.338 -0.054 7.292 1.00 96.94 151 PHE A N 1
ATOM 1133 C CA . PHE A 1 151 ? 1.671 0.914 8.151 1.00 96.94 151 PHE A CA 1
ATOM 1134 C C . PHE A 1 151 ? 0.393 0.302 8.728 1.00 96.94 151 PHE A C 1
ATOM 1136 O O . PHE A 1 151 ? -0.104 -0.710 8.241 1.00 96.94 151 PHE A O 1
ATOM 1143 N N . SER A 1 152 ? -0.162 0.939 9.753 1.00 96.81 152 SER A N 1
ATOM 1144 C CA . SER A 1 152 ? -1.500 0.643 10.263 1.00 96.81 152 SER A CA 1
ATOM 1145 C C . SER A 1 152 ? -2.439 1.781 9.881 1.00 96.81 152 SER A C 1
ATOM 1147 O O . SER A 1 152 ? -2.115 2.940 10.143 1.00 96.81 152 SER A O 1
ATOM 1149 N N . GLN A 1 153 ? -3.607 1.464 9.329 1.00 96.69 153 GLN A N 1
ATOM 1150 C CA . GLN A 1 153 ? -4.669 2.414 8.988 1.00 96.69 153 GLN A CA 1
ATOM 1151 C C . GLN A 1 153 ? -5.920 2.147 9.831 1.00 96.69 153 GLN A C 1
ATOM 1153 O O . GLN A 1 153 ? -6.256 0.993 10.107 1.00 96.69 153 GLN A O 1
ATOM 1158 N N . GLN A 1 154 ? -6.619 3.199 10.258 1.00 95.50 154 GLN A N 1
ATOM 1159 C CA . GLN A 1 154 ? -7.908 3.032 10.930 1.00 95.50 154 GLN A CA 1
ATOM 1160 C C . GLN A 1 154 ? -8.954 2.421 9.989 1.00 95.50 154 GLN A C 1
ATOM 1162 O O . GLN A 1 154 ? -9.091 2.849 8.845 1.00 95.50 154 GLN A O 1
ATOM 1167 N N . ILE A 1 155 ? -9.728 1.457 10.492 1.00 95.25 155 ILE A N 1
ATOM 1168 C CA . ILE A 1 155 ? -10.819 0.825 9.736 1.00 95.25 155 ILE A CA 1
ATOM 1169 C C . ILE A 1 155 ? -11.982 1.805 9.590 1.00 95.25 155 ILE A C 1
ATOM 1171 O O . ILE A 1 155 ? -12.427 2.089 8.483 1.00 95.25 155 ILE A O 1
ATOM 1175 N N . VAL A 1 156 ? -12.466 2.337 10.708 1.00 93.50 156 VAL A N 1
ATOM 1176 C CA . VAL A 1 156 ? -13.454 3.413 10.754 1.00 93.50 156 VAL A CA 1
ATOM 1177 C C . VAL A 1 156 ? -12.738 4.662 11.241 1.00 93.50 156 VAL A C 1
ATOM 1179 O O . VAL A 1 156 ? -12.227 4.702 12.363 1.00 93.50 156 VAL A O 1
ATOM 1182 N N . ALA A 1 157 ? -12.681 5.674 10.380 1.00 88.62 157 ALA A N 1
ATOM 1183 C CA . ALA A 1 157 ? -11.998 6.920 10.677 1.00 88.62 157 ALA A CA 1
ATOM 1184 C C . ALA A 1 157 ? -12.653 7.642 11.862 1.00 88.62 157 ALA A C 1
ATOM 1186 O O . ALA A 1 157 ? -13.851 7.920 11.862 1.00 88.62 157 ALA A O 1
ATOM 1187 N N . THR A 1 158 ? -11.853 7.992 12.868 1.00 80.62 158 THR A N 1
ATOM 1188 C CA . THR A 1 158 ? -12.313 8.772 14.029 1.00 80.62 158 THR A CA 1
ATOM 1189 C C . THR A 1 158 ? -12.551 10.246 13.696 1.00 80.62 158 THR A C 1
ATOM 1191 O O . THR A 1 158 ? -13.158 10.962 14.487 1.00 80.62 158 THR A O 1
ATOM 1194 N N . GLN A 1 159 ? -12.062 10.706 12.542 1.00 74.12 159 GLN A N 1
ATOM 1195 C CA . GLN A 1 159 ? -12.326 12.031 11.991 1.00 74.12 159 GLN A CA 1
ATOM 1196 C C . GLN A 1 159 ? -13.024 11.869 10.644 1.00 74.12 159 GLN A C 1
ATOM 1198 O O . GLN A 1 159 ? -12.531 11.153 9.773 1.00 74.12 159 GLN A O 1
ATOM 1203 N N . VAL A 1 160 ? -14.172 12.523 10.475 1.00 63.97 160 VAL A N 1
ATOM 1204 C CA . VAL A 1 160 ? -14.953 12.439 9.239 1.00 63.97 160 VAL A CA 1
ATOM 1205 C C . VAL A 1 160 ? -14.561 13.611 8.346 1.00 63.97 160 VAL A C 1
ATOM 1207 O O . VAL A 1 160 ? -14.990 14.739 8.578 1.00 63.97 160 VAL A O 1
ATOM 1210 N N . LYS A 1 161 ? -13.741 13.342 7.328 1.00 70.38 161 LYS A N 1
ATOM 1211 C CA . LYS A 1 161 ? -13.653 14.191 6.134 1.00 70.38 161 LYS A CA 1
ATOM 1212 C C . LYS A 1 161 ? -14.378 13.502 4.989 1.00 70.38 161 LYS A C 1
ATOM 1214 O O . LYS A 1 161 ? -14.423 12.271 4.926 1.00 70.38 161 LYS A O 1
ATOM 1219 N N . GLU A 1 162 ? -14.929 14.301 4.084 1.00 68.81 162 GLU A N 1
ATOM 1220 C CA . GLU A 1 162 ? -15.470 13.791 2.830 1.00 68.81 162 GLU A CA 1
ATOM 1221 C C . GLU A 1 162 ? -14.371 12.979 2.119 1.00 68.81 162 GLU A C 1
ATOM 1223 O O . GLU A 1 162 ? -13.223 13.415 2.035 1.00 68.81 162 GLU A O 1
ATOM 1228 N N . ASN A 1 163 ? -14.716 11.770 1.666 1.00 76.44 163 ASN A N 1
ATOM 1229 C CA . ASN A 1 163 ? -13.839 10.814 0.969 1.00 76.44 163 ASN A CA 1
ATOM 1230 C C . ASN A 1 163 ? -12.872 9.967 1.819 1.00 76.44 163 ASN A C 1
ATOM 1232 O O . ASN A 1 163 ? -12.113 9.191 1.243 1.00 76.44 163 ASN A O 1
ATOM 1236 N N . ILE A 1 164 ? -12.935 9.999 3.157 1.00 89.69 164 ILE A N 1
ATOM 1237 C CA . ILE A 1 164 ? -12.323 8.924 3.961 1.00 89.69 164 ILE A CA 1
ATOM 1238 C C . ILE A 1 164 ? -13.327 7.777 4.078 1.00 89.69 164 ILE A C 1
ATOM 1240 O O . ILE A 1 164 ? -14.339 7.889 4.770 1.00 89.69 164 ILE A O 1
ATOM 1244 N N . TRP A 1 165 ? -13.066 6.676 3.377 1.00 93.25 165 TRP A N 1
ATOM 1245 C CA . TRP A 1 165 ? -13.957 5.519 3.382 1.00 93.25 165 TRP A CA 1
ATOM 1246 C C . TRP A 1 165 ? -13.702 4.621 4.588 1.00 93.25 165 TRP A C 1
ATOM 1248 O O . TRP A 1 165 ? -12.562 4.415 5.003 1.00 93.25 165 TRP A O 1
ATOM 1258 N N . ALA A 1 166 ? -14.780 4.055 5.126 1.00 94.50 166 ALA A N 1
ATOM 1259 C CA . ALA A 1 166 ? -14.681 3.022 6.141 1.00 94.50 166 ALA A CA 1
ATOM 1260 C C . ALA A 1 166 ? -14.303 1.681 5.488 1.00 94.50 166 ALA A C 1
ATOM 1262 O O . ALA A 1 166 ? -14.864 1.297 4.460 1.00 94.50 166 ALA A O 1
ATOM 1263 N N . LEU A 1 167 ? -13.357 0.962 6.088 1.00 95.81 167 LEU A N 1
ATOM 1264 C CA . LEU A 1 167 ? -12.809 -0.305 5.585 1.00 95.81 167 LEU A CA 1
ATOM 1265 C C . LEU A 1 167 ? -13.513 -1.539 6.179 1.00 95.81 167 LEU A C 1
ATOM 1267 O O . LEU A 1 167 ? -12.951 -2.633 6.210 1.00 95.81 167 LEU A O 1
ATOM 1271 N N . ASN A 1 168 ? -14.726 -1.363 6.704 1.00 94.88 168 ASN A N 1
ATOM 1272 C CA . ASN A 1 168 ? -15.581 -2.416 7.260 1.00 94.88 168 ASN A CA 1
ATOM 1273 C C . ASN A 1 168 ? -16.722 -2.837 6.318 1.00 94.88 168 ASN A C 1
ATOM 1275 O O . ASN A 1 168 ? -17.648 -3.531 6.743 1.00 94.88 168 ASN A O 1
ATOM 1279 N N . GLU A 1 169 ? -16.626 -2.461 5.047 1.00 95.69 169 GLU A N 1
ATOM 1280 C CA . GLU A 1 169 ? -17.520 -2.853 3.956 1.00 95.69 169 GLU A CA 1
ATOM 1281 C C . GLU A 1 169 ? -16.788 -3.767 2.965 1.00 95.69 169 GLU A C 1
ATOM 1283 O O . GLU A 1 169 ? -15.570 -3.942 3.050 1.00 95.69 169 GLU A O 1
ATOM 1288 N N . ASP A 1 170 ? -17.533 -4.372 2.044 1.00 96.88 170 ASP A N 1
ATOM 1289 C CA . ASP A 1 170 ? -16.980 -5.268 1.030 1.00 96.88 170 ASP A CA 1
ATOM 1290 C C . ASP A 1 170 ? -16.439 -4.453 -0.159 1.00 96.88 170 ASP A C 1
ATOM 1292 O O . ASP A 1 170 ? -17.170 -3.672 -0.769 1.00 96.88 170 ASP A O 1
ATOM 1296 N N . TYR A 1 171 ? -15.168 -4.663 -0.510 1.00 97.75 171 TYR A N 1
ATOM 1297 C CA . TYR A 1 171 ? -14.483 -3.971 -1.604 1.00 97.75 171 TYR A CA 1
ATOM 1298 C C . TYR A 1 171 ? -13.713 -4.938 -2.495 1.00 97.75 171 TYR A C 1
ATOM 1300 O O . TYR A 1 171 ? -13.052 -5.856 -2.005 1.00 97.75 171 TYR A O 1
ATOM 1308 N N . TYR A 1 172 ? -13.709 -4.699 -3.801 1.00 98.06 172 TYR A N 1
ATOM 1309 C CA . TYR A 1 172 ? -12.640 -5.217 -4.643 1.00 98.06 172 TYR A CA 1
ATOM 1310 C C . TYR A 1 172 ? -11.329 -4.544 -4.238 1.00 98.06 172 TYR A C 1
ATOM 1312 O O . TYR A 1 172 ? -11.248 -3.321 -4.110 1.00 98.06 172 TYR A O 1
ATOM 1320 N N . ILE A 1 173 ? -10.306 -5.360 -4.008 1.00 98.12 173 ILE A N 1
ATOM 1321 C CA . ILE A 1 173 ? -8.987 -4.889 -3.608 1.00 98.12 173 ILE A CA 1
ATOM 1322 C C . ILE A 1 173 ? -8.132 -4.760 -4.857 1.00 98.12 173 ILE A C 1
ATOM 1324 O O . ILE A 1 173 ? -7.980 -5.714 -5.624 1.00 98.12 173 ILE A O 1
ATOM 1328 N N . LEU A 1 174 ? -7.564 -3.578 -5.037 1.00 97.81 174 LEU A N 1
ATOM 1329 C CA . LEU A 1 174 ? -6.639 -3.245 -6.109 1.00 97.81 174 LEU A CA 1
ATOM 1330 C C . LEU A 1 174 ? -5.241 -3.072 -5.518 1.00 97.81 174 LEU A C 1
ATOM 1332 O O . LEU A 1 174 ? -5.097 -2.534 -4.420 1.00 97.81 174 LEU A O 1
ATOM 1336 N N . ALA A 1 175 ? -4.206 -3.483 -6.245 1.00 98.12 175 ALA A N 1
ATOM 1337 C CA . ALA A 1 175 ? -2.826 -3.158 -5.896 1.00 98.12 175 ALA A CA 1
ATOM 1338 C C . ALA A 1 175 ? -2.049 -2.697 -7.126 1.00 98.12 175 ALA A C 1
ATOM 1340 O O . ALA A 1 175 ? -2.068 -3.358 -8.166 1.00 98.12 175 ALA A O 1
ATOM 1341 N N . ALA A 1 176 ? -1.346 -1.576 -7.005 1.00 98.00 176 ALA A N 1
ATOM 1342 C CA . ALA A 1 176 ? -0.591 -0.986 -8.103 1.00 98.00 176 ALA A CA 1
ATOM 1343 C C . ALA A 1 176 ? 0.745 -0.415 -7.623 1.00 98.00 176 ALA A C 1
ATOM 1345 O O . ALA A 1 176 ? 0.914 -0.066 -6.455 1.00 98.00 176 ALA A O 1
ATOM 1346 N N . THR A 1 177 ? 1.688 -0.299 -8.552 1.00 98.19 177 THR A N 1
ATOM 1347 C CA . THR A 1 177 ? 2.953 0.407 -8.350 1.00 98.19 177 THR A CA 1
ATOM 1348 C C . THR A 1 177 ? 3.261 1.261 -9.573 1.00 98.19 177 THR A C 1
ATOM 1350 O O . THR A 1 177 ? 2.801 0.968 -10.679 1.00 98.19 177 THR A O 1
ATOM 1353 N N . GLY A 1 178 ? 4.019 2.332 -9.375 1.00 97.12 178 GLY A N 1
ATOM 1354 C CA . GLY A 1 178 ? 4.366 3.271 -10.431 1.00 97.12 178 GLY A CA 1
ATOM 1355 C C . GLY A 1 178 ? 5.283 4.377 -9.925 1.00 97.12 178 GLY A C 1
ATOM 1356 O O . GLY A 1 178 ? 5.661 4.415 -8.753 1.00 97.12 178 GLY A O 1
ATOM 1357 N N . ALA A 1 179 ? 5.662 5.278 -10.826 1.00 96.50 179 ALA A N 1
ATOM 1358 C CA . ALA A 1 179 ? 6.475 6.434 -10.480 1.00 96.50 179 ALA A CA 1
ATOM 1359 C C . ALA A 1 179 ? 5.661 7.441 -9.653 1.00 96.50 179 ALA A C 1
ATOM 1361 O O . ALA A 1 179 ? 4.469 7.637 -9.895 1.00 96.50 179 ALA A O 1
ATOM 1362 N N . ALA A 1 180 ? 6.308 8.106 -8.705 1.00 95.50 180 ALA A N 1
ATOM 1363 C CA . ALA A 1 180 ? 5.702 9.139 -7.877 1.00 95.50 180 ALA A CA 1
ATOM 1364 C C . ALA A 1 180 ? 6.390 10.495 -8.072 1.00 95.50 180 ALA A C 1
ATOM 1366 O O . ALA A 1 180 ? 7.504 10.589 -8.587 1.00 95.50 180 ALA A O 1
ATOM 1367 N N . GLN A 1 181 ? 5.697 11.545 -7.650 1.00 91.31 181 GLN A N 1
ATOM 1368 C CA . GLN A 1 181 ? 6.151 12.931 -7.604 1.00 91.31 181 GLN A CA 1
ATOM 1369 C C . GLN A 1 181 ? 5.922 13.482 -6.184 1.00 91.31 181 GLN A C 1
ATOM 1371 O O . GLN A 1 181 ? 5.154 12.894 -5.414 1.00 91.31 181 GLN A O 1
ATOM 1376 N N . PRO A 1 182 ? 6.541 14.612 -5.793 1.00 87.25 182 PRO A N 1
ATOM 1377 C CA . PRO A 1 182 ? 6.413 15.116 -4.422 1.00 87.25 182 PRO A CA 1
ATOM 1378 C C . PRO A 1 182 ? 4.954 15.375 -4.014 1.00 87.25 182 PRO A C 1
ATOM 1380 O O . PRO A 1 182 ? 4.567 15.152 -2.869 1.00 87.25 182 PRO A O 1
ATOM 1383 N N . ASN A 1 183 ? 4.124 15.798 -4.968 1.00 87.75 183 ASN A N 1
ATOM 1384 C CA . ASN A 1 183 ? 2.732 16.193 -4.766 1.00 87.75 183 ASN A CA 1
ATOM 1385 C C . ASN A 1 183 ? 1.694 15.180 -5.285 1.00 87.75 183 ASN A C 1
ATOM 1387 O O . ASN A 1 183 ? 0.507 15.494 -5.279 1.00 87.75 183 ASN A O 1
ATOM 1391 N N . GLY A 1 184 ? 2.095 13.982 -5.721 1.00 92.19 184 GLY A N 1
ATOM 1392 C CA . GLY A 1 184 ? 1.144 12.983 -6.211 1.00 92.19 184 GLY A CA 1
ATOM 1393 C C . GLY A 1 184 ? 1.799 11.741 -6.804 1.00 92.19 184 GLY A C 1
ATOM 1394 O O . GLY A 1 184 ? 3.016 11.572 -6.754 1.00 92.19 184 GLY A O 1
ATOM 1395 N N . ILE A 1 185 ? 0.982 10.868 -7.382 1.00 95.12 185 ILE A N 1
ATOM 1396 C CA . ILE A 1 185 ? 1.430 9.649 -8.059 1.00 95.12 185 ILE A CA 1
ATOM 1397 C C . ILE A 1 185 ? 1.095 9.700 -9.550 1.00 95.12 185 ILE A C 1
ATOM 1399 O O . ILE A 1 185 ? 0.088 10.284 -9.950 1.00 95.12 185 ILE A O 1
ATOM 1403 N N . ASN A 1 186 ? 1.946 9.094 -10.378 1.00 94.81 186 ASN A N 1
ATOM 1404 C CA . ASN A 1 186 ? 1.669 8.940 -11.804 1.00 94.81 186 ASN A CA 1
ATOM 1405 C C . ASN A 1 186 ? 0.751 7.739 -12.050 1.00 94.81 186 ASN A C 1
ATOM 1407 O O . ASN A 1 186 ? 0.583 6.871 -11.192 1.00 94.81 186 ASN A O 1
ATOM 1411 N N . ALA A 1 187 ? 0.210 7.648 -13.266 1.00 95.00 187 ALA A N 1
ATOM 1412 C CA . ALA A 1 187 ? -0.457 6.432 -13.707 1.00 95.00 187 ALA A CA 1
ATOM 1413 C C . ALA A 1 187 ? 0.499 5.230 -13.599 1.00 95.00 187 ALA A C 1
ATOM 1415 O O . ALA A 1 187 ? 1.658 5.296 -14.020 1.00 95.00 187 ALA A O 1
ATOM 1416 N N . HIS A 1 188 ? -0.002 4.128 -13.041 1.00 94.75 188 HIS A N 1
ATOM 1417 C CA . HIS A 1 188 ? 0.651 2.826 -13.143 1.00 94.75 188 HIS A CA 1
ATOM 1418 C C . HIS A 1 188 ? 0.651 2.352 -14.610 1.00 94.75 188 HIS A C 1
ATOM 1420 O O . HIS A 1 188 ? 0.003 2.948 -15.475 1.00 94.75 188 HIS A O 1
ATOM 1426 N N . ASP A 1 189 ? 1.321 1.237 -14.906 1.00 95.00 189 ASP A N 1
ATOM 1427 C CA . ASP A 1 189 ? 1.303 0.680 -16.261 1.00 95.00 189 ASP A CA 1
ATOM 1428 C C . ASP A 1 189 ? -0.129 0.292 -16.679 1.00 95.00 189 ASP A C 1
ATOM 1430 O O . ASP A 1 189 ? -0.828 -0.438 -15.971 1.00 95.00 189 ASP A O 1
ATOM 1434 N N . THR A 1 190 ? -0.588 0.812 -17.817 1.00 93.69 190 THR A N 1
ATOM 1435 C CA . THR A 1 190 ? -1.953 0.609 -18.333 1.00 93.69 190 THR A CA 1
ATOM 1436 C C . THR A 1 190 ? -2.028 -0.479 -19.401 1.00 93.69 190 THR A C 1
ATOM 1438 O O . THR A 1 190 ? -3.122 -0.833 -19.851 1.00 93.69 190 THR A O 1
ATOM 1441 N N . ASN A 1 191 ? -0.894 -1.060 -19.795 1.00 95.12 191 ASN A N 1
ATOM 1442 C CA . ASN A 1 191 ? -0.876 -2.200 -20.695 1.00 95.12 191 ASN A CA 1
ATOM 1443 C C . ASN A 1 191 ? -1.291 -3.467 -19.938 1.00 95.12 191 ASN A C 1
ATOM 1445 O O . ASN A 1 191 ? -0.525 -3.989 -19.137 1.00 95.12 191 ASN A O 1
ATOM 1449 N N . SER A 1 192 ? -2.474 -4.008 -20.245 1.00 92.19 192 SER A N 1
ATOM 1450 C CA . SER A 1 192 ? -3.009 -5.235 -19.620 1.00 92.19 192 SER A CA 1
ATOM 1451 C C . SER A 1 192 ? -2.087 -6.462 -19.678 1.00 92.19 192 SER A C 1
ATOM 1453 O O . SER A 1 192 ? -2.240 -7.370 -18.866 1.00 92.19 192 SER A O 1
ATOM 1455 N N . GLN A 1 193 ? -1.136 -6.494 -20.617 1.00 92.25 193 GLN A N 1
ATOM 1456 C CA . GLN A 1 193 ? -0.166 -7.582 -20.781 1.00 92.25 193 GLN A CA 1
ATOM 1457 C C . GLN A 1 193 ? 1.151 -7.330 -20.032 1.00 92.25 193 GLN A C 1
ATOM 1459 O O . GLN A 1 193 ? 2.044 -8.173 -20.051 1.00 92.25 193 GLN A O 1
ATOM 1464 N N . SER A 1 194 ? 1.306 -6.166 -19.399 1.00 92.75 194 SER A N 1
ATOM 1465 C CA . SER A 1 194 ? 2.504 -5.829 -18.641 1.00 92.75 194 SER A CA 1
ATOM 1466 C C . SER A 1 194 ? 2.546 -6.557 -17.302 1.00 92.75 194 SER A C 1
ATOM 1468 O O . SER A 1 194 ? 1.536 -6.685 -16.601 1.00 92.75 194 SER A O 1
ATOM 1470 N N . HIS A 1 195 ? 3.757 -6.940 -16.897 1.00 89.19 195 HIS A N 1
ATOM 1471 C CA . HIS A 1 195 ? 4.034 -7.412 -15.543 1.00 89.19 195 HIS A CA 1
ATOM 1472 C C . HIS A 1 195 ? 3.634 -6.371 -14.483 1.00 89.19 195 HIS A C 1
ATOM 1474 O O . HIS A 1 195 ? 3.134 -6.750 -13.425 1.00 89.19 195 HIS A O 1
ATOM 1480 N N . PHE A 1 196 ? 3.763 -5.075 -14.795 1.00 94.44 196 PHE A N 1
ATOM 1481 C CA . PHE A 1 196 ? 3.439 -3.953 -13.903 1.00 94.44 196 PHE A CA 1
ATOM 1482 C C . PHE A 1 196 ? 1.975 -3.496 -13.962 1.00 94.44 196 PHE A C 1
ATOM 1484 O O . PHE A 1 196 ? 1.599 -2.561 -13.255 1.00 94.44 196 PHE A O 1
ATOM 1491 N N . PHE A 1 197 ? 1.128 -4.142 -14.772 1.00 95.44 197 PHE A N 1
ATOM 1492 C CA . PHE A 1 197 ? -0.308 -3.867 -14.736 1.00 95.44 197 PHE A CA 1
ATOM 1493 C C . PHE A 1 197 ? -0.864 -4.185 -13.335 1.00 95.44 197 PHE A C 1
ATOM 1495 O O . PHE A 1 197 ? -0.413 -5.171 -12.745 1.00 95.44 197 PHE A O 1
ATOM 1502 N N . PRO A 1 198 ? -1.849 -3.448 -12.795 1.00 95.81 198 PRO A N 1
ATOM 1503 C CA . PRO A 1 198 ? -2.344 -3.669 -11.440 1.00 95.81 198 PRO A CA 1
ATOM 1504 C C . PRO A 1 198 ? -2.831 -5.093 -11.173 1.00 95.81 198 PRO A C 1
ATOM 1506 O O . PRO A 1 198 ? -3.243 -5.830 -12.078 1.00 95.81 198 PRO A O 1
ATOM 1509 N N . ALA A 1 199 ? -2.792 -5.468 -9.900 1.00 96.81 199 ALA A N 1
ATOM 1510 C CA . ALA A 1 199 ? -3.488 -6.630 -9.378 1.00 96.81 199 ALA A CA 1
ATOM 1511 C C . ALA A 1 199 ? -4.911 -6.237 -8.954 1.00 96.81 199 ALA A C 1
ATOM 1513 O O . ALA A 1 199 ? -5.132 -5.134 -8.457 1.00 96.81 199 ALA A O 1
ATOM 1514 N N . LEU A 1 200 ? -5.849 -7.168 -9.111 1.00 96.56 200 LEU A N 1
ATOM 1515 C CA . LEU A 1 200 ? -7.251 -7.036 -8.717 1.00 96.56 200 LEU A CA 1
ATOM 1516 C C . LEU A 1 200 ? -7.695 -8.339 -8.041 1.00 96.56 200 LEU A C 1
ATOM 1518 O O . LEU A 1 200 ? -7.372 -9.432 -8.523 1.00 96.56 200 LEU A O 1
ATOM 1522 N N . SER A 1 201 ? -8.420 -8.239 -6.928 1.00 96.00 201 SER A N 1
ATOM 1523 C CA . SER A 1 201 ? -9.036 -9.397 -6.282 1.00 96.00 201 SER A CA 1
ATOM 1524 C C . SER A 1 201 ? -10.164 -9.983 -7.138 1.00 96.00 201 SER A C 1
ATOM 1526 O O . SER A 1 201 ? -10.922 -9.269 -7.784 1.00 96.00 201 SER A O 1
ATOM 1528 N N . THR A 1 202 ? -10.319 -11.306 -7.116 1.00 92.75 202 THR A N 1
ATOM 1529 C CA . THR A 1 202 ? -11.396 -12.001 -7.853 1.00 92.75 202 THR A CA 1
ATOM 1530 C C . THR A 1 202 ? -12.787 -11.783 -7.268 1.00 92.75 202 THR A C 1
ATOM 1532 O O . THR A 1 202 ? -13.786 -12.001 -7.951 1.00 92.75 202 THR A O 1
ATOM 1535 N N . ALA A 1 203 ? -12.862 -11.357 -6.011 1.00 93.56 203 ALA A N 1
ATOM 1536 C CA . ALA A 1 203 ? -14.096 -11.074 -5.301 1.00 93.56 203 ALA A CA 1
ATOM 1537 C C . ALA A 1 203 ? -13.918 -9.853 -4.396 1.00 93.56 203 ALA A C 1
ATOM 1539 O O . ALA A 1 203 ? -12.789 -9.479 -4.051 1.00 93.56 203 ALA A O 1
ATOM 1540 N N . ALA A 1 204 ? -15.045 -9.269 -3.994 1.00 95.88 204 ALA A N 1
ATOM 1541 C CA . ALA A 1 204 ? -15.065 -8.270 -2.944 1.00 95.88 204 ALA A CA 1
ATOM 1542 C C . ALA A 1 204 ? -14.692 -8.909 -1.594 1.00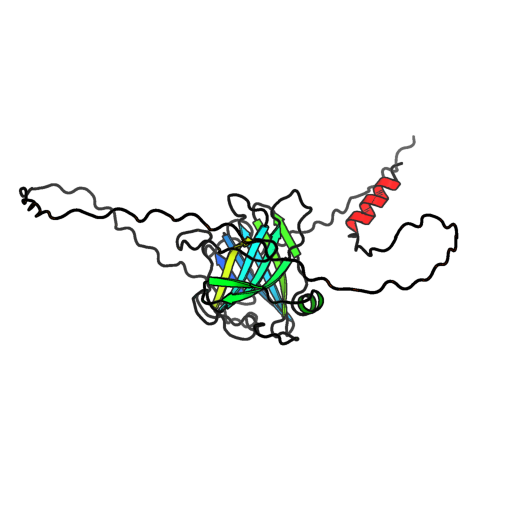 95.88 204 ALA A C 1
ATOM 1544 O O . ALA A 1 204 ? -15.079 -10.039 -1.289 1.00 95.88 204 ALA A O 1
ATOM 1545 N N . ILE A 1 205 ? -13.911 -8.188 -0.800 1.00 95.06 205 ILE A N 1
ATOM 1546 C CA . ILE A 1 205 ? -13.384 -8.594 0.500 1.00 95.06 205 ILE A CA 1
ATOM 1547 C C . ILE A 1 205 ? -13.723 -7.498 1.489 1.00 95.06 205 ILE A C 1
ATOM 1549 O O . ILE A 1 205 ? -13.551 -6.324 1.185 1.00 95.06 205 ILE A O 1
ATOM 1553 N N . ASN A 1 206 ? -14.142 -7.887 2.689 1.00 95.62 206 ASN A N 1
ATOM 1554 C CA . ASN A 1 206 ? -14.287 -6.973 3.810 1.00 95.62 206 ASN A CA 1
ATOM 1555 C C . ASN A 1 206 ? -12.980 -6.909 4.614 1.00 95.62 206 ASN A C 1
ATOM 1557 O O . ASN A 1 206 ? -12.681 -7.879 5.327 1.00 95.62 206 ASN A O 1
ATOM 1561 N N . PRO A 1 207 ? -12.191 -5.820 4.546 1.00 95.12 207 PRO A N 1
ATOM 1562 C CA . PRO A 1 207 ? -10.909 -5.755 5.243 1.00 95.12 207 PRO A CA 1
ATOM 1563 C C . PRO A 1 207 ? -11.030 -5.952 6.758 1.00 95.12 207 PRO A C 1
ATOM 1565 O O . PRO A 1 207 ? -10.190 -6.620 7.361 1.00 95.12 207 PRO A O 1
ATOM 1568 N N . ALA A 1 208 ? -12.118 -5.473 7.366 1.00 93.69 208 ALA A N 1
ATOM 1569 C CA . ALA A 1 208 ? -12.375 -5.633 8.796 1.00 93.69 208 ALA A CA 1
ATOM 1570 C C . ALA A 1 208 ? -12.755 -7.064 9.221 1.00 93.69 208 ALA A C 1
ATOM 1572 O O . ALA A 1 208 ? -12.776 -7.359 10.416 1.00 93.69 208 ALA A O 1
ATOM 1573 N N . LYS A 1 209 ? -13.063 -7.968 8.280 1.00 90.81 209 LYS A N 1
ATOM 1574 C CA . LYS A 1 209 ? -13.501 -9.344 8.584 1.00 90.81 209 LYS A CA 1
ATOM 1575 C C . LYS A 1 209 ? -12.517 -10.416 8.131 1.00 90.81 209 LYS A C 1
ATOM 1577 O O . LYS A 1 209 ? -12.830 -11.599 8.262 1.00 90.81 209 LYS A O 1
ATOM 1582 N N . VAL A 1 210 ? -11.325 -10.076 7.637 1.00 83.06 210 VAL A N 1
ATOM 1583 C CA . VAL A 1 210 ? -10.437 -11.114 7.079 1.00 83.06 210 VAL A CA 1
ATOM 1584 C C . VAL A 1 210 ? -9.926 -12.118 8.118 1.00 83.06 210 VAL A C 1
ATOM 1586 O O . VAL A 1 210 ? -9.605 -13.240 7.760 1.00 83.06 210 VAL A O 1
ATOM 1589 N N . ALA A 1 211 ? -9.982 -11.797 9.412 1.00 60.81 211 ALA A N 1
ATOM 1590 C CA . ALA A 1 211 ? -9.720 -12.753 10.491 1.00 60.81 211 ALA A CA 1
ATOM 1591 C C . ALA A 1 211 ? -10.792 -13.861 10.650 1.00 60.81 211 ALA A C 1
ATOM 1593 O O . ALA A 1 211 ? -10.609 -14.770 11.458 1.00 60.81 211 ALA A O 1
ATOM 1594 N N . SER A 1 212 ? -11.912 -13.792 9.916 1.00 50.38 212 SER A N 1
ATOM 1595 C CA . SER A 1 212 ? -13.080 -14.676 10.087 1.00 50.38 212 SER A CA 1
ATOM 1596 C C . SER A 1 212 ? -13.295 -15.713 8.970 1.00 50.38 212 SER A C 1
ATOM 1598 O O . SER A 1 212 ? -14.348 -16.343 8.919 1.00 50.38 212 SER A O 1
ATOM 1600 N N . GLY A 1 213 ? -12.293 -15.956 8.111 1.00 43.59 213 GLY A N 1
ATOM 1601 C CA . GLY A 1 213 ? -12.305 -17.076 7.153 1.00 43.59 213 GLY A CA 1
ATOM 1602 C C . GLY A 1 213 ? -13.131 -16.871 5.874 1.00 43.59 213 GLY A C 1
ATOM 1603 O O . GLY A 1 213 ? -13.545 -17.850 5.261 1.00 43.59 213 GLY A O 1
ATOM 1604 N N . ALA A 1 214 ? -13.383 -15.623 5.459 1.00 37.34 214 ALA A N 1
ATOM 1605 C CA . ALA A 1 214 ? -14.305 -15.309 4.357 1.00 37.34 214 ALA A CA 1
ATOM 1606 C C . ALA A 1 214 ? -13.666 -14.794 3.046 1.00 37.34 214 ALA A C 1
ATOM 1608 O O . ALA A 1 214 ? -14.404 -14.443 2.133 1.00 37.34 214 ALA A O 1
ATOM 1609 N N . GLY A 1 215 ? -12.337 -14.722 2.898 1.00 42.44 215 GLY A N 1
ATOM 1610 C CA . GLY A 1 215 ? -11.748 -13.981 1.768 1.00 42.44 215 GLY A CA 1
ATOM 1611 C C . GLY A 1 215 ? -10.448 -14.551 1.226 1.00 42.44 215 GLY A C 1
ATOM 1612 O O . GLY A 1 215 ? -9.381 -14.000 1.481 1.00 42.44 215 GLY A O 1
ATOM 1613 N N . ALA A 1 216 ? -10.522 -15.620 0.435 1.00 42.47 216 ALA A N 1
ATOM 1614 C CA . ALA A 1 216 ? -9.412 -16.005 -0.429 1.00 42.47 216 ALA A CA 1
ATOM 1615 C C . ALA A 1 216 ? -9.393 -15.091 -1.668 1.00 42.47 216 ALA A C 1
ATOM 1617 O O . ALA A 1 216 ? -10.127 -15.324 -2.623 1.00 42.47 216 ALA A O 1
ATOM 1618 N N . ALA A 1 217 ? -8.551 -14.052 -1.666 1.00 48.38 217 ALA A N 1
ATOM 1619 C CA . ALA A 1 217 ? -8.152 -13.384 -2.903 1.00 48.38 217 ALA A CA 1
ATOM 1620 C C . ALA A 1 217 ? -7.014 -14.180 -3.551 1.00 48.38 217 ALA A C 1
ATOM 1622 O O . ALA A 1 217 ? -5.838 -14.000 -3.248 1.00 48.38 217 ALA A O 1
ATOM 1623 N N . SER A 1 218 ? -7.359 -15.070 -4.472 1.00 48.53 218 SER A N 1
ATOM 1624 C CA . SER A 1 218 ? -6.462 -15.378 -5.585 1.00 48.53 218 SER A CA 1
ATOM 1625 C C . SER A 1 218 ? -6.830 -14.409 -6.703 1.00 48.53 218 SER A C 1
ATOM 1627 O O . SER A 1 218 ? -7.994 -14.374 -7.088 1.00 48.53 218 SER A O 1
ATOM 1629 N N . GLY A 1 219 ? -5.899 -13.569 -7.161 1.00 44.31 219 GLY A N 1
ATOM 1630 C CA . GLY A 1 219 ? -6.146 -12.621 -8.256 1.00 44.31 219 GLY A CA 1
ATOM 1631 C C . GLY A 1 219 ? -6.591 -13.320 -9.547 1.00 44.31 219 GLY A C 1
ATOM 1632 O O . GLY A 1 219 ? -6.475 -14.536 -9.669 1.00 44.31 219 GLY A O 1
ATOM 1633 N N . SER A 1 220 ? -7.122 -12.568 -10.509 1.00 41.25 220 SER A N 1
ATOM 1634 C CA . SER A 1 220 ? -7.397 -13.063 -11.866 1.00 41.25 220 SER A CA 1
ATOM 1635 C C . SER A 1 220 ? -6.446 -12.419 -12.866 1.00 41.25 220 SER A C 1
ATOM 1637 O O . SER A 1 220 ? -6.244 -11.205 -12.838 1.00 41.25 220 SER A O 1
ATOM 1639 N N . GLU A 1 221 ? -5.901 -13.221 -13.778 1.00 41.81 221 GLU A N 1
ATOM 1640 C CA . GLU A 1 221 ? -5.276 -12.719 -15.001 1.00 41.81 221 GLU A CA 1
ATOM 1641 C C . GLU A 1 221 ? -6.354 -12.080 -15.896 1.00 41.81 221 GLU A C 1
ATOM 1643 O O . GLU A 1 221 ? -7.440 -12.636 -16.075 1.00 41.81 221 GLU A O 1
ATOM 1648 N N . GLY A 1 222 ? -6.064 -10.901 -16.456 1.00 39.16 222 GLY A N 1
ATOM 1649 C CA . GLY A 1 222 ? -6.854 -10.352 -17.561 1.00 39.16 222 GLY A CA 1
ATOM 1650 C C . GLY A 1 222 ? -6.834 -11.312 -18.761 1.00 39.16 222 GLY A C 1
ATOM 1651 O O . GLY A 1 222 ? -5.929 -12.141 -18.864 1.00 39.16 222 GLY A O 1
ATOM 1652 N N . PRO A 1 223 ? -7.822 -11.245 -19.671 1.00 35.81 223 PRO A N 1
ATOM 1653 C CA . PRO A 1 223 ? -8.015 -12.267 -20.691 1.00 35.81 223 PRO A CA 1
ATOM 1654 C C . PRO A 1 223 ? -6.777 -12.409 -21.584 1.00 35.81 223 PRO A C 1
ATOM 1656 O O . PRO A 1 223 ? -6.410 -11.501 -22.331 1.00 35.81 223 PRO A O 1
ATOM 1659 N N . SER A 1 224 ? -6.153 -13.585 -21.502 1.00 37.19 224 SER A N 1
ATOM 1660 C CA . SER A 1 224 ? -5.143 -14.059 -22.440 1.00 37.19 224 SER A CA 1
ATOM 1661 C C . SER A 1 224 ? -5.773 -14.147 -23.831 1.00 37.19 224 SER A C 1
ATOM 1663 O O . SER A 1 224 ? -6.700 -14.926 -24.066 1.00 37.19 224 SER A O 1
ATOM 1665 N N . ALA A 1 225 ? -5.292 -13.323 -24.760 1.00 36.44 225 ALA A N 1
ATOM 1666 C CA . ALA A 1 225 ? -5.581 -13.496 -26.173 1.00 36.44 225 ALA A CA 1
ATOM 1667 C C . ALA A 1 225 ? -4.902 -14.794 -26.631 1.00 36.44 225 ALA A C 1
ATOM 1669 O O . ALA A 1 225 ? -3.687 -14.843 -26.820 1.00 36.44 225 ALA A O 1
ATOM 1670 N N . GLY A 1 226 ? -5.695 -15.856 -26.775 1.00 31.45 226 GLY A N 1
ATOM 1671 C CA . GLY A 1 226 ? -5.244 -17.122 -27.335 1.00 31.45 226 GLY A CA 1
ATOM 1672 C C . GLY A 1 226 ? -4.622 -16.904 -28.713 1.00 31.45 226 GLY A C 1
ATOM 1673 O O . GLY A 1 226 ? -5.306 -16.524 -29.664 1.00 31.45 226 GLY A O 1
ATOM 1674 N N . GLY A 1 227 ? -3.318 -17.151 -28.821 1.00 36.28 227 GLY A N 1
ATOM 1675 C CA . GLY A 1 227 ? -2.656 -17.304 -30.109 1.00 36.28 227 GLY A CA 1
ATOM 1676 C C . GLY A 1 227 ? -3.223 -18.531 -30.838 1.00 36.28 227 GLY A C 1
ATOM 1677 O O . GLY A 1 227 ? -3.473 -19.556 -30.196 1.00 36.28 227 GLY A O 1
ATOM 1678 N N . PRO A 1 228 ? -3.457 -18.464 -32.159 1.00 42.25 228 PRO A N 1
ATOM 1679 C CA . PRO A 1 228 ? -3.940 -19.618 -32.904 1.00 42.25 228 PRO A CA 1
ATOM 1680 C C . PRO A 1 228 ? -2.863 -20.717 -32.949 1.00 42.25 228 PRO A C 1
ATOM 1682 O O . PRO A 1 228 ? -1.667 -20.410 -32.980 1.00 42.25 228 PRO A O 1
ATOM 1685 N N . PRO A 1 229 ? -3.254 -22.004 -32.972 1.00 37.03 229 PRO A N 1
ATOM 1686 C CA . PRO A 1 229 ? -2.297 -23.095 -33.023 1.00 37.03 229 PRO A CA 1
ATOM 1687 C C . PRO A 1 229 ? -1.588 -23.127 -34.381 1.00 37.03 229 PRO A C 1
ATOM 1689 O O . PRO A 1 229 ? -2.183 -22.878 -35.431 1.00 37.03 229 PRO A O 1
ATOM 1692 N N . ALA A 1 230 ? -0.302 -23.470 -34.344 1.00 38.72 230 ALA A N 1
ATOM 1693 C CA . ALA A 1 230 ? 0.521 -23.706 -35.519 1.00 38.72 230 ALA A CA 1
ATOM 1694 C C . ALA A 1 230 ? -0.087 -24.808 -36.405 1.00 38.72 230 ALA A C 1
ATOM 1696 O O . ALA A 1 230 ? -0.278 -25.942 -35.963 1.00 38.72 230 ALA A O 1
ATOM 1697 N N . VAL A 1 231 ? -0.356 -24.481 -37.671 1.00 38.84 231 VAL A N 1
ATOM 1698 C CA . VAL A 1 231 ? -0.747 -25.444 -38.708 1.00 38.84 231 VAL A CA 1
ATOM 1699 C C . VAL A 1 231 ? 0.475 -25.718 -39.586 1.00 38.84 231 VAL A C 1
ATOM 1701 O O . VAL A 1 231 ? 1.040 -24.805 -40.185 1.00 38.84 231 VAL A O 1
ATOM 1704 N N . GLY A 1 232 ? 0.900 -26.984 -39.619 1.00 38.12 232 GLY A N 1
ATOM 1705 C CA . GLY A 1 232 ? 1.962 -27.488 -40.494 1.00 38.12 232 GLY A CA 1
ATOM 1706 C C . GLY A 1 232 ? 1.577 -27.482 -41.984 1.00 38.12 232 GLY A C 1
ATOM 1707 O O . GLY A 1 232 ? 0.419 -27.244 -42.332 1.00 38.12 232 GLY A O 1
ATOM 1708 N N . PRO A 1 233 ? 2.538 -27.738 -42.888 1.00 40.12 233 PRO A N 1
ATOM 1709 C CA . PRO A 1 233 ? 2.395 -27.420 -44.301 1.00 40.12 233 PRO A CA 1
ATOM 1710 C C . PRO A 1 233 ? 1.527 -28.455 -45.021 1.00 40.12 233 PRO A C 1
ATOM 1712 O O . PRO A 1 233 ? 1.813 -29.651 -44.981 1.00 40.12 233 PRO A O 1
ATOM 1715 N N . GLN A 1 234 ? 0.502 -27.988 -45.737 1.00 36.81 234 GLN A N 1
ATOM 1716 C CA . GLN A 1 234 ? -0.190 -28.784 -46.750 1.00 36.81 234 GLN A CA 1
ATOM 1717 C C . GLN A 1 234 ? -0.185 -28.073 -48.103 1.00 36.81 234 GLN A C 1
ATOM 1719 O O . GLN A 1 234 ? -0.367 -26.863 -48.222 1.00 36.81 234 GLN A O 1
ATOM 1724 N N . THR A 1 235 ? 0.095 -28.876 -49.119 1.00 36.19 235 THR A N 1
ATOM 1725 C CA . THR A 1 235 ? 0.382 -28.542 -50.509 1.00 36.19 235 THR A CA 1
ATOM 1726 C C . THR A 1 235 ? -0.877 -28.513 -51.389 1.00 36.19 235 THR A C 1
ATOM 1728 O O . THR A 1 235 ? -1.552 -29.531 -51.498 1.00 36.19 235 THR A O 1
ATOM 1731 N N . GLY A 1 236 ? -1.069 -27.403 -52.123 1.00 32.78 236 GLY A N 1
ATOM 1732 C CA . GLY A 1 236 ? -1.702 -27.305 -53.460 1.00 32.78 236 GLY A CA 1
ATOM 1733 C C . GLY A 1 236 ? -3.244 -27.263 -53.556 1.00 32.78 236 GLY A C 1
ATOM 1734 O O . GLY A 1 236 ? -3.916 -27.550 -52.571 1.00 32.78 236 GLY A O 1
ATOM 1735 N N . PRO A 1 237 ? -3.838 -26.993 -54.749 1.00 40.22 237 PRO A N 1
ATOM 1736 C CA . PRO A 1 237 ? -3.339 -26.306 -55.950 1.00 40.22 237 PRO A CA 1
ATOM 1737 C C . PRO A 1 237 ? -4.129 -25.007 -56.279 1.00 40.22 237 PRO A C 1
ATOM 1739 O O . PRO A 1 237 ? -5.131 -24.676 -55.652 1.00 40.22 237 PRO A O 1
ATOM 1742 N N . GLY A 1 238 ? -3.624 -24.237 -57.249 1.00 34.09 238 GLY A N 1
ATOM 1743 C CA . GLY A 1 238 ? -3.984 -22.836 -57.485 1.00 34.09 238 GLY A CA 1
ATOM 1744 C C . GLY A 1 238 ? -5.326 -22.525 -58.155 1.00 34.09 238 GLY A C 1
ATOM 1745 O O . GLY A 1 238 ? -5.941 -23.359 -58.811 1.00 34.09 238 GLY A O 1
ATOM 1746 N N . PHE A 1 239 ? -5.700 -21.247 -58.049 1.00 37.78 239 PHE A N 1
ATOM 1747 C CA . PHE A 1 239 ? -6.688 -20.561 -58.880 1.00 37.78 239 PHE A CA 1
ATOM 1748 C C . PHE A 1 239 ? -6.212 -19.123 -59.160 1.00 37.78 239 PHE A C 1
ATOM 1750 O O . PHE A 1 239 ? -5.581 -18.493 -58.315 1.00 37.78 239 PHE A O 1
ATOM 1757 N N . GLY A 1 240 ? -6.447 -18.671 -60.396 1.00 37.94 240 GLY A N 1
ATOM 1758 C CA . GLY A 1 240 ? -5.811 -17.523 -61.052 1.00 37.94 240 GLY A CA 1
ATOM 1759 C C . GLY A 1 240 ? -6.199 -16.113 -60.570 1.00 37.94 240 GLY A C 1
ATOM 1760 O O . GLY A 1 240 ? -6.956 -15.947 -59.614 1.00 37.94 240 GLY A O 1
ATOM 1761 N N . PRO A 1 241 ? -5.658 -15.073 -61.236 1.00 37.62 241 PRO A N 1
ATOM 1762 C CA . PRO A 1 241 ? -5.630 -13.709 -60.723 1.00 37.62 241 PRO A CA 1
ATOM 1763 C C . PRO A 1 241 ? -6.979 -13.015 -60.922 1.00 37.62 241 PRO A C 1
ATOM 1765 O O . PRO A 1 241 ? -7.501 -12.957 -62.037 1.00 37.62 241 PRO A O 1
ATOM 1768 N N . LYS A 1 242 ? -7.536 -12.447 -59.847 1.00 37.12 242 LYS A N 1
ATOM 1769 C CA . LYS A 1 242 ? -8.721 -11.589 -59.930 1.00 37.12 242 LYS A CA 1
ATOM 1770 C C . LYS A 1 242 ? -8.305 -10.118 -59.933 1.00 37.12 242 LYS A C 1
ATOM 1772 O O . LYS A 1 242 ? -7.555 -9.652 -59.084 1.00 37.12 242 LYS A O 1
ATOM 1777 N N . VAL A 1 243 ? -8.803 -9.451 -60.963 1.00 37.44 243 VAL A N 1
ATOM 1778 C CA . VAL A 1 243 ? -8.568 -8.084 -61.423 1.00 37.44 243 VAL A CA 1
ATOM 1779 C C . VAL A 1 243 ? -8.937 -7.031 -60.369 1.00 37.44 243 VAL A C 1
ATOM 1781 O O . VAL A 1 243 ? -10.005 -7.101 -59.764 1.00 37.44 243 VAL A O 1
ATOM 1784 N N . ILE A 1 244 ? -8.059 -6.037 -60.209 1.00 38.50 244 ILE A N 1
ATOM 1785 C CA . ILE A 1 244 ? -8.261 -4.796 -59.447 1.00 38.50 244 ILE A CA 1
ATOM 1786 C C . ILE A 1 244 ? -9.011 -3.790 -60.339 1.00 38.50 244 ILE A C 1
ATOM 1788 O O . ILE A 1 244 ? -8.512 -3.495 -61.427 1.00 38.50 244 ILE A O 1
ATOM 1792 N N . PRO A 1 245 ? -10.146 -3.205 -59.917 1.00 40.41 245 PRO A N 1
ATOM 1793 C CA . PRO A 1 245 ? -10.689 -2.022 -60.572 1.00 40.41 245 PRO A CA 1
ATOM 1794 C C . PRO A 1 245 ? -10.006 -0.755 -60.040 1.00 40.41 245 PRO A C 1
ATOM 1796 O O . PRO A 1 245 ? -9.959 -0.513 -58.835 1.00 40.41 245 PRO A O 1
ATOM 1799 N N . GLN A 1 246 ? -9.478 0.044 -60.966 1.00 34.69 246 GLN A N 1
ATOM 1800 C CA . GLN A 1 246 ? -8.949 1.385 -60.733 1.00 34.69 246 GLN A CA 1
ATOM 1801 C C . GLN A 1 246 ? -10.076 2.423 -60.542 1.00 34.69 246 GLN A C 1
ATOM 1803 O O . GLN A 1 246 ? -11.158 2.287 -61.105 1.00 34.69 246 GLN A O 1
ATOM 1808 N N . SER A 1 247 ? -9.740 3.449 -59.750 1.00 40.66 247 SER A N 1
ATOM 1809 C CA . SER A 1 247 ? -10.350 4.771 -59.489 1.00 40.66 247 SER A CA 1
ATOM 1810 C C . SER A 1 247 ? -11.364 5.374 -60.477 1.00 40.66 247 SER A C 1
ATOM 1812 O O . SER A 1 247 ? -11.291 5.156 -61.684 1.00 40.66 247 SER A O 1
ATOM 1814 N N . PRO A 1 248 ? -12.109 6.388 -59.991 1.00 46.06 248 PRO A N 1
ATOM 1815 C CA . PRO A 1 248 ? -11.991 7.709 -60.613 1.00 46.06 248 PRO A CA 1
ATOM 1816 C C . PRO A 1 248 ? -11.585 8.819 -59.630 1.00 46.06 248 PRO A C 1
ATOM 1818 O O . PRO A 1 248 ? -12.023 8.884 -58.485 1.00 46.06 248 PRO A O 1
ATOM 1821 N N . GLN A 1 249 ? -10.716 9.692 -60.136 1.00 39.91 249 GLN A N 1
ATOM 1822 C CA . GLN A 1 249 ? -10.175 10.894 -59.507 1.00 39.91 249 GLN A CA 1
ATOM 1823 C C . GLN A 1 249 ? -11.172 12.065 -59.516 1.00 39.91 249 GLN A C 1
ATOM 1825 O O . GLN A 1 249 ? -11.897 12.254 -60.491 1.00 39.91 249 GLN A O 1
ATOM 1830 N N . GLY A 1 250 ? -11.057 12.932 -58.503 1.00 34.62 250 GLY A N 1
ATOM 1831 C CA . GLY A 1 250 ? -11.300 14.378 -58.613 1.00 34.62 250 GLY A CA 1
ATOM 1832 C C . GLY A 1 250 ? -11.832 15.031 -57.324 1.00 34.62 250 GLY A C 1
ATOM 1833 O O . GLY A 1 250 ? -12.526 14.358 -56.569 1.00 34.62 250 GLY A O 1
ATOM 1834 N N . PRO A 1 251 ? -11.626 16.346 -57.094 1.00 48.44 251 PRO A N 1
ATOM 1835 C CA . PRO A 1 251 ? -10.507 17.204 -57.477 1.00 48.44 251 PRO A CA 1
ATOM 1836 C C . PRO A 1 251 ? -9.781 17.815 -56.254 1.00 48.44 251 PRO A C 1
ATOM 1838 O O . PRO A 1 251 ? -10.178 17.675 -55.101 1.00 48.44 251 PRO A O 1
ATOM 1841 N N . ALA A 1 252 ? -8.671 18.484 -56.555 1.00 41.78 252 ALA A N 1
ATOM 1842 C CA . ALA A 1 252 ? -7.751 19.139 -55.638 1.00 41.78 252 ALA A CA 1
ATOM 1843 C C . ALA A 1 252 ? -8.305 20.418 -54.979 1.00 41.78 252 ALA A C 1
ATOM 1845 O O . ALA A 1 252 ? -9.055 21.164 -55.603 1.00 41.78 252 ALA A O 1
ATOM 1846 N N . GLY A 1 253 ? -7.776 20.735 -53.790 1.00 37.47 253 GLY A N 1
ATOM 1847 C CA . GLY A 1 253 ? -7.533 22.121 -53.376 1.00 37.47 253 GLY A CA 1
ATOM 1848 C C . GLY A 1 253 ? -8.068 22.520 -52.001 1.00 37.47 253 GLY A C 1
ATOM 1849 O O . GLY A 1 253 ? -9.231 22.874 -51.869 1.00 37.47 253 GLY A O 1
ATOM 1850 N N . SER A 1 254 ? -7.196 22.550 -50.991 1.00 42.12 254 SER A N 1
ATOM 1851 C CA . SER A 1 254 ? -6.906 23.726 -50.139 1.00 42.12 254 SER A CA 1
ATOM 1852 C C . SER A 1 254 ? -5.964 23.297 -49.005 1.00 42.12 254 SER A C 1
ATOM 1854 O O . SER A 1 254 ? -6.169 22.272 -48.365 1.00 42.12 254 SER A O 1
ATOM 1856 N N . GLY A 1 255 ? -4.852 24.021 -48.861 1.00 47.38 255 GLY A N 1
ATOM 1857 C CA . GLY A 1 255 ? -3.756 23.688 -47.949 1.00 47.38 255 GLY A CA 1
ATOM 1858 C C . GLY A 1 255 ? -4.078 23.914 -46.466 1.00 47.38 255 GLY A C 1
ATOM 1859 O O . GLY A 1 255 ? -5.148 24.421 -46.131 1.00 47.38 255 GLY A O 1
ATOM 1860 N N . PRO A 1 256 ? -3.145 23.545 -45.570 1.00 56.81 256 PRO A N 1
ATOM 1861 C CA . PRO A 1 256 ? -3.323 23.709 -44.134 1.00 56.81 256 PRO A CA 1
ATOM 1862 C C . PRO A 1 256 ? -3.314 25.200 -43.751 1.00 56.81 256 PRO A C 1
ATOM 1864 O O . PRO A 1 256 ? -2.530 25.967 -44.321 1.00 56.81 256 PRO A O 1
ATOM 1867 N N . PRO A 1 257 ? -4.155 25.633 -42.796 1.00 53.41 257 PRO A N 1
ATOM 1868 C CA . PRO A 1 257 ? -4.135 27.007 -42.317 1.00 53.41 257 PRO A CA 1
ATOM 1869 C C . PRO A 1 257 ? -2.802 27.305 -41.621 1.00 53.41 257 PRO A C 1
ATOM 1871 O O . PRO A 1 257 ? -2.337 26.549 -40.768 1.00 53.41 257 PRO A O 1
ATOM 1874 N N . GLN A 1 258 ? -2.181 28.410 -42.029 1.00 52.81 258 GLN A N 1
ATOM 1875 C CA . GLN A 1 258 ? -0.982 28.961 -41.409 1.00 52.81 258 GLN A CA 1
ATOM 1876 C C . GLN A 1 258 ? -1.301 29.455 -39.993 1.00 52.81 258 GLN A C 1
ATOM 1878 O O . GLN A 1 258 ? -2.327 30.096 -39.768 1.00 52.81 258 GLN A O 1
ATOM 1883 N N . ALA A 1 259 ? -0.397 29.165 -39.057 1.00 49.16 259 ALA A N 1
ATOM 1884 C CA . ALA A 1 259 ? -0.415 29.705 -37.706 1.00 49.16 259 ALA A CA 1
ATOM 1885 C C . ALA A 1 259 ? -0.306 31.239 -37.744 1.00 49.16 259 ALA A C 1
ATOM 1887 O O . ALA A 1 259 ? 0.563 31.788 -38.426 1.00 49.16 259 ALA A O 1
ATOM 1888 N N . GLN A 1 260 ? -1.196 31.920 -37.023 1.00 53.12 260 GLN A N 1
ATOM 1889 C CA . GLN A 1 260 ? -1.104 33.360 -36.796 1.00 53.12 260 GLN A CA 1
ATOM 1890 C C . GLN A 1 260 ? -0.099 33.648 -35.663 1.00 53.12 260 GLN A C 1
ATOM 1892 O O . GLN A 1 260 ? -0.011 32.840 -34.738 1.00 53.12 260 GLN A O 1
ATOM 1897 N N . PRO A 1 261 ? 0.651 34.767 -35.707 1.00 54.88 261 PRO A N 1
ATOM 1898 C CA . PRO A 1 261 ? 1.537 35.167 -34.616 1.00 54.88 261 PRO A CA 1
ATOM 1899 C C . PRO A 1 261 ? 0.735 35.589 -33.378 1.00 54.88 261 PRO A C 1
ATOM 1901 O O . PRO A 1 261 ? -0.309 36.231 -33.505 1.00 54.88 261 PRO A O 1
ATOM 1904 N N . GLU A 1 262 ? 1.245 35.241 -32.197 1.00 58.03 262 GLU A N 1
ATOM 1905 C CA . GLU A 1 262 ? 0.753 35.720 -30.901 1.00 58.03 262 GLU A CA 1
ATOM 1906 C C . GLU A 1 262 ? 0.828 37.259 -30.812 1.00 58.03 262 GLU A C 1
ATOM 1908 O O . GLU A 1 262 ? 1.806 37.844 -31.287 1.00 58.03 262 GLU A O 1
ATOM 1913 N N . PRO A 1 263 ? -0.167 37.937 -30.211 1.00 53.41 263 PRO A N 1
ATOM 1914 C CA . PRO A 1 263 ? -0.063 39.357 -29.897 1.00 53.41 263 PRO A CA 1
ATOM 1915 C C . PRO A 1 263 ? 0.820 39.590 -28.657 1.00 53.41 263 PRO A C 1
ATOM 1917 O O . PRO A 1 263 ? 0.686 38.898 -27.647 1.00 53.41 263 PRO A O 1
ATOM 1920 N N . GLU A 1 264 ? 1.711 40.583 -28.739 1.00 58.66 264 GLU A N 1
ATOM 1921 C CA . GLU A 1 264 ? 2.484 41.113 -27.606 1.00 58.66 264 GLU A CA 1
ATOM 1922 C C . GLU A 1 264 ? 1.559 41.632 -26.485 1.00 58.66 264 GLU A C 1
ATOM 1924 O O . GLU A 1 264 ? 0.477 42.151 -26.774 1.00 58.66 264 GLU A O 1
ATOM 1929 N N . PRO A 1 265 ? 1.968 41.541 -25.206 1.00 57.47 265 PRO A N 1
ATOM 1930 C CA . PRO A 1 265 ? 1.179 42.066 -24.100 1.00 57.47 265 PRO A CA 1
ATOM 1931 C C . PRO A 1 265 ? 1.231 43.599 -24.052 1.00 57.47 265 PRO A C 1
ATOM 1933 O O . PRO A 1 265 ? 2.299 44.205 -23.946 1.00 57.47 265 PRO A O 1
ATOM 1936 N N . GLU A 1 266 ? 0.049 44.215 -24.089 1.00 50.53 266 GLU A N 1
ATOM 1937 C CA . GLU A 1 266 ? -0.149 45.646 -23.874 1.00 50.53 266 GLU A CA 1
ATOM 1938 C C . GLU A 1 266 ? 0.198 46.041 -22.428 1.00 50.53 266 GLU A C 1
ATOM 1940 O O . GLU A 1 266 ? -0.152 45.373 -21.454 1.00 50.53 266 GLU A O 1
ATOM 1945 N N . HIS A 1 267 ? 0.931 47.145 -22.313 1.00 51.41 267 HIS A N 1
ATOM 1946 C CA . HIS A 1 267 ? 1.358 47.782 -21.076 1.00 51.41 267 HIS A CA 1
ATOM 1947 C C . HIS A 1 267 ? 0.242 48.732 -20.614 1.00 51.41 267 HIS A C 1
ATOM 1949 O O . HIS A 1 267 ? -0.031 49.715 -21.299 1.00 51.41 267 HIS A O 1
ATOM 1955 N N . GLU A 1 268 ? -0.384 48.469 -19.465 1.00 43.03 268 GLU A N 1
ATOM 1956 C CA . GLU A 1 268 ? -1.321 49.405 -18.825 1.00 43.03 268 GLU A CA 1
ATOM 1957 C C . GLU A 1 268 ? -0.806 49.885 -17.455 1.00 43.03 268 GLU A C 1
ATOM 1959 O O . GLU A 1 268 ? -0.004 49.197 -16.814 1.00 43.03 268 GLU A O 1
ATOM 1964 N N . PRO A 1 269 ? -1.193 51.107 -17.037 1.00 50.66 269 PRO A N 1
ATOM 1965 C CA . PRO A 1 269 ? -0.397 51.958 -16.165 1.00 50.66 269 PRO A CA 1
ATOM 1966 C C . PRO A 1 269 ? -0.690 51.761 -14.675 1.00 50.66 269 PRO A C 1
ATOM 1968 O O . PRO A 1 269 ? -1.763 51.320 -14.267 1.00 50.66 269 PRO A O 1
ATOM 1971 N N . GLY A 1 270 ? 0.302 52.148 -13.870 1.00 39.72 270 GLY A N 1
ATOM 1972 C CA . GLY A 1 270 ? 0.313 52.044 -12.417 1.00 39.72 270 GLY A CA 1
ATOM 1973 C C . GLY A 1 270 ? -0.879 52.701 -11.722 1.00 39.72 270 GLY A C 1
ATOM 1974 O O . GLY A 1 270 ? -1.354 53.769 -12.106 1.00 39.72 270 GLY A O 1
ATOM 1975 N N . HIS A 1 271 ? -1.329 52.033 -10.663 1.00 45.38 271 HIS A N 1
ATOM 1976 C CA . HIS A 1 271 ? -2.228 52.585 -9.664 1.00 45.38 271 HIS A CA 1
ATOM 1977 C C . HIS A 1 271 ? -1.403 52.954 -8.433 1.00 45.38 271 HIS A C 1
ATOM 1979 O O . HIS A 1 271 ? -0.829 52.086 -7.770 1.00 45.38 271 HIS A O 1
ATOM 1985 N N . ASP A 1 272 ? -1.335 54.254 -8.171 1.00 41.31 272 ASP A N 1
ATOM 1986 C CA . ASP A 1 272 ? -0.735 54.839 -6.984 1.00 41.31 272 ASP A CA 1
ATOM 1987 C C . ASP A 1 272 ? -1.582 54.486 -5.755 1.00 41.31 272 ASP A C 1
ATOM 1989 O O . ASP A 1 272 ? -2.744 54.883 -5.649 1.00 41.31 272 ASP A O 1
ATOM 1993 N N . HIS A 1 273 ? -0.993 53.756 -4.806 1.00 46.75 273 HIS A N 1
ATOM 1994 C CA . HIS A 1 273 ? -1.494 53.705 -3.438 1.00 46.75 273 HIS A CA 1
ATOM 1995 C C . HIS A 1 273 ? -0.547 54.477 -2.524 1.00 46.75 273 HIS A C 1
ATOM 1997 O O . HIS A 1 273 ? 0.523 54.017 -2.131 1.00 46.75 273 HIS A O 1
ATOM 2003 N N . GLU A 1 274 ? -1.001 55.688 -2.229 1.00 42.81 274 GLU A N 1
ATOM 2004 C CA . GLU A 1 274 ? -0.548 56.584 -1.180 1.00 42.81 274 GLU A CA 1
ATOM 2005 C C . GLU A 1 274 ? -0.641 55.882 0.184 1.00 42.81 274 GLU A C 1
ATOM 2007 O O . GLU A 1 274 ? -1.720 55.453 0.598 1.00 42.81 274 GLU A O 1
ATOM 2012 N N . HIS A 1 275 ? 0.489 55.750 0.882 1.00 46.34 275 HIS A N 1
ATOM 2013 C CA . HIS A 1 275 ? 0.493 55.454 2.309 1.00 46.34 275 HIS A CA 1
ATOM 2014 C C . HIS A 1 275 ? 1.487 56.351 3.043 1.00 46.34 275 HIS A C 1
ATOM 2016 O O . HIS A 1 275 ? 2.687 56.368 2.769 1.00 46.34 275 HIS A O 1
ATOM 2022 N N . ASP A 1 276 ? 0.909 57.106 3.973 1.00 41.62 276 ASP A N 1
ATOM 2023 C CA . ASP A 1 276 ? 1.519 58.107 4.826 1.00 41.62 276 ASP A CA 1
ATOM 2024 C C . ASP A 1 276 ? 2.716 57.590 5.631 1.00 41.62 276 ASP A C 1
ATOM 2026 O O . ASP A 1 276 ? 2.660 56.578 6.334 1.00 41.62 276 ASP A O 1
ATOM 2030 N N . HIS A 1 277 ? 3.791 58.373 5.587 1.00 41.16 277 HIS A N 1
ATOM 2031 C CA . HIS A 1 277 ? 4.880 58.332 6.549 1.00 41.16 277 HIS A CA 1
ATOM 2032 C C . HIS A 1 277 ? 4.570 59.293 7.701 1.00 41.16 277 HIS A C 1
ATOM 2034 O O . HIS A 1 277 ? 4.605 60.508 7.507 1.00 41.16 277 HIS A O 1
ATOM 2040 N N . GLU A 1 278 ? 4.424 58.776 8.924 1.00 40.53 278 GLU A N 1
ATOM 2041 C CA . GLU A 1 278 ? 4.691 59.575 10.121 1.00 40.53 278 GLU A CA 1
ATOM 2042 C C . GLU A 1 278 ? 5.627 58.863 11.114 1.00 40.53 278 GLU A C 1
ATOM 2044 O O . GLU A 1 278 ? 5.470 57.702 11.481 1.00 40.53 278 GLU A O 1
ATOM 2049 N N . LYS A 1 279 ? 6.658 59.635 11.470 1.00 39.97 279 LYS A N 1
ATOM 2050 C CA . LYS A 1 279 ? 7.764 59.474 12.424 1.00 39.97 279 LYS A CA 1
ATOM 2051 C C . LYS A 1 279 ? 7.486 58.645 13.692 1.00 39.97 279 LYS A C 1
ATOM 2053 O O . LYS A 1 279 ? 6.554 58.964 14.418 1.00 39.97 279 LYS A O 1
ATOM 2058 N N . HIS A 1 280 ? 8.494 57.891 14.150 1.00 37.34 280 HIS A N 1
ATOM 2059 C CA . HIS A 1 280 ? 9.352 58.350 15.263 1.00 37.34 280 HIS A CA 1
ATOM 2060 C C . HIS A 1 280 ? 10.601 57.484 15.485 1.00 37.34 280 HIS A C 1
ATOM 2062 O O . HIS A 1 280 ? 10.579 56.261 15.441 1.00 37.34 280 HIS A O 1
ATOM 2068 N N . SER A 1 281 ? 11.690 58.198 15.750 1.00 40.75 281 SER A N 1
ATOM 2069 C CA . SER A 1 281 ? 12.999 57.779 16.243 1.00 40.75 281 SER A CA 1
ATOM 2070 C C . SER A 1 281 ? 12.958 57.152 17.640 1.00 40.75 281 SER A C 1
ATOM 2072 O O . SER A 1 281 ? 12.261 57.698 18.492 1.00 40.75 281 SER A O 1
ATOM 2074 N N . HIS A 1 282 ? 13.830 56.177 17.917 1.00 38.25 282 HIS A N 1
ATOM 2075 C CA . HIS A 1 282 ? 14.817 56.260 19.009 1.00 38.25 282 HIS A CA 1
ATOM 2076 C C . HIS A 1 282 ? 15.805 55.083 18.988 1.00 38.25 282 HIS A C 1
ATOM 2078 O O . HIS A 1 282 ? 15.419 53.923 18.872 1.00 38.25 282 HIS A O 1
ATOM 2084 N N . GLU A 1 283 ? 17.086 55.438 19.097 1.00 41.25 283 GLU A N 1
ATOM 2085 C CA . GLU A 1 283 ? 18.224 54.571 19.400 1.00 41.25 283 GLU A CA 1
ATOM 2086 C C . GLU A 1 283 ? 18.071 53.902 20.770 1.00 41.25 283 GLU A C 1
ATOM 2088 O O . GLU A 1 283 ? 17.607 54.534 21.717 1.00 41.25 283 GLU A O 1
ATOM 2093 N N . HIS A 1 284 ? 18.565 52.668 20.887 1.00 40.59 284 HIS A N 1
ATOM 2094 C CA . HIS A 1 284 ? 19.248 52.190 22.088 1.00 40.59 284 HIS A CA 1
ATOM 2095 C C . HIS A 1 284 ? 20.200 51.039 21.724 1.00 40.59 284 HIS A C 1
ATOM 2097 O O . HIS A 1 284 ? 19.770 49.952 21.343 1.00 40.59 284 HIS A O 1
ATOM 2103 N N . ASP A 1 285 ? 21.500 51.308 21.865 1.00 39.03 285 ASP A N 1
ATOM 2104 C CA . ASP A 1 285 ? 22.588 50.332 21.959 1.00 39.03 285 ASP A CA 1
ATOM 2105 C C . ASP A 1 285 ? 22.408 49.413 23.173 1.00 39.03 285 ASP A C 1
ATOM 2107 O O . ASP A 1 285 ? 22.267 49.924 24.285 1.00 39.03 285 ASP A O 1
ATOM 2111 N N . VAL A 1 286 ? 22.553 48.090 22.994 1.00 40.47 286 VAL A N 1
ATOM 2112 C CA . VAL A 1 286 ? 23.107 47.179 24.016 1.00 40.47 286 VAL A CA 1
ATOM 2113 C C . VAL A 1 286 ? 23.837 46.005 23.341 1.00 40.47 286 VAL A C 1
ATOM 2115 O O . VAL A 1 286 ? 23.261 45.243 22.570 1.00 40.47 286 VAL A O 1
ATOM 2118 N N . ASN A 1 287 ? 25.119 45.860 23.688 1.00 34.81 287 ASN A N 1
ATOM 2119 C CA . ASN A 1 287 ? 25.987 44.704 23.449 1.00 34.81 287 ASN A CA 1
ATOM 2120 C C . ASN A 1 287 ? 25.380 43.385 23.965 1.00 34.81 287 ASN A C 1
ATOM 2122 O O . ASN A 1 287 ? 24.883 43.344 25.088 1.00 34.81 287 ASN A O 1
ATOM 2126 N N . GLY A 1 288 ? 25.540 42.275 23.241 1.00 31.00 288 GLY A N 1
ATOM 2127 C CA . GLY A 1 288 ? 25.220 40.955 23.790 1.00 31.00 288 GLY A CA 1
ATOM 2128 C C . GLY A 1 288 ? 25.583 39.797 22.867 1.00 31.00 288 GLY A C 1
ATOM 2129 O O . GLY A 1 288 ? 25.154 39.749 21.724 1.00 31.00 288 GLY A O 1
ATOM 2130 N N . GLU A 1 289 ? 26.398 38.894 23.397 1.00 34.53 289 GLU A N 1
ATOM 2131 C CA . GLU A 1 289 ? 26.986 37.686 22.817 1.00 34.53 289 GLU A CA 1
ATOM 2132 C C . GLU A 1 289 ? 26.133 36.840 21.857 1.00 34.53 289 GLU A C 1
ATOM 2134 O O . GLU A 1 289 ? 24.940 36.598 22.045 1.00 34.53 289 GLU A O 1
ATOM 2139 N N . ALA A 1 290 ? 26.843 36.268 20.880 1.00 35.16 290 ALA A N 1
ATOM 2140 C CA . ALA A 1 290 ? 26.404 35.150 20.064 1.00 35.16 290 ALA A CA 1
ATOM 2141 C C . ALA A 1 290 ? 25.969 33.970 20.950 1.00 35.16 290 ALA A C 1
ATOM 2143 O O . ALA A 1 290 ? 26.793 33.304 21.576 1.00 35.16 290 ALA A O 1
ATOM 2144 N N . THR A 1 291 ? 24.669 33.688 20.957 1.00 32.09 291 THR A N 1
ATOM 2145 C CA . THR A 1 291 ? 24.103 32.458 21.509 1.00 32.09 291 THR A CA 1
ATOM 2146 C C . THR A 1 291 ? 23.578 31.601 20.362 1.00 32.09 291 THR A C 1
ATOM 2148 O O . THR A 1 291 ? 22.819 32.038 19.499 1.00 32.09 291 THR A O 1
ATOM 2151 N N . THR A 1 292 ? 24.075 30.372 20.313 1.00 37.97 292 THR A N 1
ATOM 2152 C CA . THR A 1 292 ? 23.673 29.315 19.388 1.00 37.97 292 THR A CA 1
ATOM 2153 C C . THR A 1 292 ? 22.233 28.868 19.670 1.00 37.97 292 THR A C 1
ATOM 2155 O O . THR A 1 292 ? 21.853 28.749 20.837 1.00 37.97 292 THR A O 1
ATOM 2158 N N . PRO A 1 293 ? 21.417 28.539 18.653 1.00 33.09 293 PRO A N 1
ATOM 2159 C CA . PRO A 1 293 ? 20.141 27.889 18.900 1.00 33.09 293 PRO A CA 1
ATOM 2160 C C . PRO A 1 293 ? 20.354 26.380 19.089 1.00 33.09 293 PRO A C 1
ATOM 2162 O O . PRO A 1 293 ? 20.525 25.626 18.133 1.00 33.09 293 PRO A O 1
ATOM 2165 N N . LEU A 1 294 ? 20.323 25.934 20.346 1.00 37.16 294 LEU A N 1
ATOM 2166 C CA . LEU A 1 294 ? 20.029 24.551 20.722 1.00 37.16 294 LEU A CA 1
ATOM 2167 C C . LEU A 1 294 ? 18.530 24.440 21.021 1.00 37.16 294 LEU A C 1
ATOM 2169 O O . LEU A 1 294 ? 18.113 24.793 22.118 1.00 37.16 294 LEU A O 1
ATOM 2173 N N . ASN A 1 295 ? 17.728 23.948 20.072 1.00 33.53 295 ASN A N 1
ATOM 2174 C CA . ASN A 1 295 ? 16.639 23.010 20.376 1.00 33.53 295 ASN A CA 1
ATOM 2175 C C . ASN A 1 295 ? 15.983 22.476 19.095 1.00 33.53 295 ASN A C 1
ATOM 2177 O O . ASN A 1 295 ? 15.070 23.072 18.534 1.00 33.53 295 ASN A O 1
ATOM 2181 N N . GLY A 1 296 ? 16.432 21.303 18.663 1.00 29.34 296 GLY A N 1
ATOM 2182 C CA . GLY A 1 296 ? 15.652 20.394 17.837 1.00 29.34 296 GLY A CA 1
ATOM 2183 C C . GLY A 1 296 ? 15.706 19.045 18.531 1.00 29.34 296 GLY A C 1
ATOM 2184 O O . GLY A 1 296 ? 16.761 18.416 18.551 1.00 29.34 296 GLY A O 1
ATOM 2185 N N . SER A 1 297 ? 14.603 18.626 19.153 1.00 36.22 297 SER A N 1
ATOM 2186 C CA . SER A 1 297 ? 14.452 17.267 19.686 1.00 36.22 297 SER A CA 1
ATOM 2187 C C . SER A 1 297 ? 14.359 16.288 18.518 1.00 36.22 297 SER A C 1
ATOM 2189 O O . SER A 1 297 ? 13.284 15.836 18.138 1.00 36.22 297 SER A O 1
ATOM 2191 N N . GLY A 1 298 ? 15.507 16.004 17.910 1.00 31.69 298 GLY A N 1
ATOM 2192 C CA . GLY A 1 298 ? 15.688 14.854 17.050 1.00 31.69 298 GLY A CA 1
ATOM 2193 C C . GLY A 1 298 ? 15.739 13.620 17.935 1.00 31.69 298 GLY A C 1
ATOM 2194 O O . GLY A 1 298 ? 16.601 13.514 18.809 1.00 31.69 298 GLY A O 1
ATOM 2195 N N . TYR A 1 299 ? 14.829 12.678 17.710 1.00 40.09 299 TYR A N 1
ATOM 2196 C CA . TYR A 1 299 ? 15.031 11.306 18.150 1.00 40.09 299 TYR A CA 1
ATOM 2197 C C . TYR A 1 299 ? 16.238 10.758 17.386 1.00 40.09 299 TYR A C 1
ATOM 2199 O O . TYR A 1 299 ? 16.124 10.180 16.309 1.00 40.09 299 TYR A O 1
ATOM 2207 N N . VAL A 1 300 ? 17.427 10.993 17.935 1.00 41.34 300 VAL A N 1
ATOM 2208 C CA . VAL A 1 300 ? 18.637 10.294 17.533 1.00 41.34 300 VAL A CA 1
ATOM 2209 C C . VAL A 1 300 ? 18.399 8.844 17.928 1.00 41.34 300 VAL A C 1
ATOM 2211 O O . VAL A 1 300 ? 18.325 8.522 19.114 1.00 41.34 300 VAL A O 1
ATOM 2214 N N . SER A 1 301 ? 18.207 7.981 16.930 1.00 46.34 301 SER A N 1
ATOM 2215 C CA . SER A 1 301 ? 18.148 6.534 17.131 1.00 46.34 301 SER A CA 1
ATOM 2216 C C . SER A 1 301 ? 19.271 6.111 18.081 1.00 46.34 301 SER A C 1
ATOM 2218 O O . SER A 1 301 ? 20.406 6.576 17.940 1.00 46.34 301 SER A O 1
ATOM 2220 N N . LEU A 1 302 ? 18.971 5.227 19.039 1.00 46.53 302 LEU A N 1
ATOM 2221 C CA . LEU A 1 302 ? 19.944 4.667 19.990 1.00 46.53 302 LEU A CA 1
ATOM 2222 C C . LEU A 1 302 ? 21.231 4.180 19.292 1.00 46.53 302 LEU A C 1
ATOM 2224 O O . LEU A 1 302 ? 22.305 4.233 19.883 1.00 46.53 302 LEU A O 1
ATOM 2228 N N . ALA A 1 303 ? 21.148 3.796 18.013 1.00 44.66 303 ALA A N 1
ATOM 2229 C CA . ALA A 1 303 ? 22.295 3.440 17.182 1.00 44.66 303 ALA A CA 1
ATOM 2230 C C . ALA A 1 303 ? 23.285 4.603 16.937 1.00 44.66 303 ALA A C 1
ATOM 2232 O O . ALA A 1 303 ? 24.497 4.401 17.007 1.00 44.66 303 ALA A O 1
ATOM 2233 N N . SER A 1 304 ? 22.800 5.825 16.702 1.00 48.84 304 SER A N 1
ATOM 2234 C CA . SER A 1 304 ? 23.640 6.996 16.404 1.00 48.84 304 SER A CA 1
ATOM 2235 C C . SER A 1 304 ? 24.283 7.596 17.659 1.00 48.84 304 SER A C 1
ATOM 2237 O O . SER A 1 304 ? 25.408 8.090 17.595 1.00 48.84 304 SER A O 1
ATOM 2239 N N . ALA A 1 305 ? 23.622 7.493 18.817 1.00 47.34 305 ALA A N 1
ATOM 2240 C CA . ALA A 1 305 ? 24.200 7.909 20.097 1.00 47.34 305 ALA A CA 1
ATOM 2241 C C . ALA A 1 305 ? 25.355 6.987 20.539 1.00 47.34 305 ALA A C 1
ATOM 2243 O O . ALA A 1 305 ? 26.357 7.462 21.071 1.00 47.34 305 ALA A O 1
ATOM 2244 N N . VAL A 1 306 ? 25.254 5.680 20.264 1.00 49.44 306 VAL A N 1
ATOM 2245 C CA . VAL A 1 306 ? 26.311 4.696 20.565 1.00 49.44 306 VAL A CA 1
ATOM 2246 C C . VAL A 1 306 ? 27.532 4.890 19.659 1.00 49.44 306 VAL A C 1
ATOM 2248 O O . VAL A 1 306 ? 28.663 4.814 20.136 1.00 49.44 306 VAL A O 1
ATOM 2251 N N . LEU A 1 307 ? 27.330 5.224 18.380 1.00 46.59 307 LEU A N 1
ATOM 2252 C CA . LEU A 1 307 ? 28.427 5.459 17.434 1.00 46.59 307 LEU A CA 1
ATOM 2253 C C . LEU A 1 307 ? 29.258 6.706 17.794 1.00 46.59 307 LEU A C 1
ATOM 2255 O O . LEU A 1 307 ? 30.487 6.680 17.701 1.00 46.59 307 LEU A O 1
ATOM 2259 N N . LEU A 1 308 ? 28.600 7.775 18.257 1.00 45.69 308 LEU A N 1
ATOM 2260 C CA . LEU A 1 308 ? 29.269 9.012 18.674 1.00 45.69 308 LEU A CA 1
ATOM 2261 C C . LEU A 1 308 ? 30.055 8.827 19.986 1.00 45.69 308 LEU A C 1
ATOM 2263 O O . LEU A 1 308 ? 31.153 9.363 20.127 1.00 45.69 308 LEU A O 1
ATOM 2267 N N . LEU A 1 309 ? 29.541 8.009 20.914 1.00 42.59 309 LEU A N 1
ATOM 2268 C CA . LEU A 1 309 ? 30.238 7.664 22.158 1.00 42.59 309 LEU A CA 1
ATOM 2269 C C . LEU A 1 309 ? 31.480 6.789 21.905 1.00 42.59 309 LEU A C 1
ATOM 2271 O O . LEU A 1 309 ? 32.495 6.963 22.573 1.00 42.59 309 LEU A O 1
ATOM 2275 N N . CYS A 1 310 ? 31.439 5.885 20.920 1.00 44.47 310 CYS A N 1
ATOM 2276 C CA . CYS A 1 310 ? 32.591 5.055 20.548 1.00 44.47 310 CYS A CA 1
ATOM 2277 C C . CYS A 1 310 ? 33.737 5.855 19.905 1.00 44.47 310 CYS A C 1
ATOM 2279 O O . CYS A 1 310 ? 34.899 5.526 20.133 1.00 44.47 310 CYS A O 1
ATOM 2281 N N . LEU A 1 311 ? 33.435 6.911 19.141 1.00 46.78 311 LEU A N 1
ATOM 2282 C CA . LEU A 1 311 ? 34.449 7.786 18.533 1.00 46.78 311 LEU A CA 1
ATOM 2283 C C . LEU A 1 311 ? 35.145 8.693 19.560 1.00 46.78 311 LEU A C 1
ATOM 2285 O O . LEU A 1 311 ? 36.335 8.962 19.423 1.00 46.78 311 LEU A O 1
ATOM 2289 N N . LEU A 1 312 ? 34.433 9.115 20.609 1.00 44.88 312 LEU A N 1
ATOM 2290 C CA . LEU A 1 312 ? 34.985 9.948 21.685 1.00 44.88 312 LEU A CA 1
ATOM 2291 C C . LEU A 1 312 ? 35.900 9.177 22.651 1.00 44.88 312 LEU A C 1
ATOM 2293 O O . LEU A 1 312 ? 36.757 9.782 23.282 1.00 44.88 312 LEU A O 1
ATOM 2297 N N . VAL A 1 313 ? 35.750 7.852 22.757 1.00 45.78 313 VAL A N 1
ATOM 2298 C CA . VAL A 1 313 ? 36.606 6.989 23.602 1.00 45.78 313 VAL A CA 1
ATOM 2299 C C . VAL A 1 313 ? 37.886 6.544 22.865 1.00 45.78 313 VAL A C 1
ATOM 2301 O O . VAL A 1 313 ? 38.775 5.950 23.470 1.00 45.78 313 VAL A O 1
ATOM 2304 N N . ALA A 1 314 ? 38.006 6.840 21.566 1.00 46.47 314 ALA A N 1
ATOM 2305 C CA . ALA A 1 314 ? 39.144 6.463 20.724 1.00 46.47 314 ALA A CA 1
ATOM 2306 C C . ALA A 1 314 ? 40.180 7.590 20.494 1.00 46.47 314 ALA A C 1
ATOM 2308 O O . ALA A 1 314 ? 41.065 7.413 19.653 1.00 46.47 314 ALA A O 1
ATOM 2309 N N . GLN A 1 315 ? 40.091 8.717 21.218 1.00 45.72 315 GLN A N 1
ATOM 2310 C CA . GLN A 1 315 ? 41.114 9.779 21.249 1.00 45.72 315 GLN A CA 1
ATOM 2311 C C . GLN A 1 315 ? 41.862 9.814 22.582 1.00 45.72 315 GLN A C 1
ATOM 2313 O O . GLN A 1 315 ? 41.200 9.682 23.635 1.00 45.72 315 GLN A O 1
#

Sequence (315 aa):
MWRFLFSVCALFLPLVAAQSLNQTGCGNTKGCLFKPIGCDPATDCTVGVVFTVTSDNWLDIEMTAQQLEPAVDMQFIAIGFSRDAHMGDDAVTECVISTNAGVGAAEPQVYLSYNKAEKANTRLELSDEERKVLIKNIAGSVANGRINCRFSQQIVATQVKENIWALNEDYYILAATGAAQPNGINAHDTNSQSHFFPALSTAAINPAKVASGAGAASGSEGPSAGGPPAVGPQTGPGFGPKVIPQSPQGPAGSGPPQAQPEPEPEHEPGHDHEHDHEKHSHEHDVNGEATTPLNGSGYVSLASAVLLLCLLVAQ

Foldseek 3Di:
DDDDPPPPPVPPPPCPPPPFDDCVQALAFKPKFFPPFPDRSVADTQKIKIWGDPDQWKIKIKIKHFADPVHAQKKKKKKWFAPDQDQAFTWMKIWMFGQDVPPPRGQIDIFTWTHHNVRDIATDPDDPVLCCQFKAPWGWGDDDRMIMIIIMGTQDRPDDDPRPDHLQDWGWMKIAMAHADPRGGDDWDPPLPDSRDMWIFPTTDRSSCSNPSHDNGRTDRDDDPDDDDDDDDDDDDDDDDDDDDDDDDDDDDDDDDDDDDDDDDDDDDDDDDDDDDDDDDDDDDDDDDDDDDDDDPDPPDPSNVVVVVVVVVVD

Radius of gyration: 30.84 Å; chains: 1; bounding box: 71×88×92 Å